Protein AF-0000000074161888 (afdb_homodimer)

pLDDT: mean 90.59, std 7.02, range [63.66, 97.56]

Radius of gyration: 16.09 Å; Cα contacts (8 Å, |Δi|>4): 378; chains: 2; bounding box: 37×44×34 Å

Solvent-accessible surface area (backbone atoms only — not comparable to full-atom values): 10276 Å² total; per-residue (Å²): 104,61,66,63,51,47,68,72,47,61,91,52,67,66,41,78,78,54,40,48,54,49,22,39,51,50,27,50,50,48,47,55,57,47,59,74,74,49,62,90,49,39,48,70,30,25,35,17,35,39,29,42,38,84,66,55,90,66,54,76,32,72,27,73,46,62,58,74,90,68,30,48,75,50,73,44,78,45,74,61,62,24,30,38,34,42,37,38,36,36,38,38,58,39,109,103,61,66,62,52,47,67,73,46,63,92,54,68,67,42,77,79,54,39,45,54,49,22,40,51,49,28,51,50,48,46,57,58,48,58,73,73,49,62,90,49,40,49,68,32,25,34,17,34,39,28,42,36,84,66,56,89,64,53,75,34,72,28,71,48,62,59,74,89,67,30,49,74,49,74,44,78,45,74,62,63,24,29,37,34,41,36,37,35,37,37,40,59,41,111

Organism: Giardia intestinalis (strain ATCC 50803 / WB clone C6) (NCBI:txid184922)

Sequence (190 aa):
MKQIVERRLRGRQYDSEDCA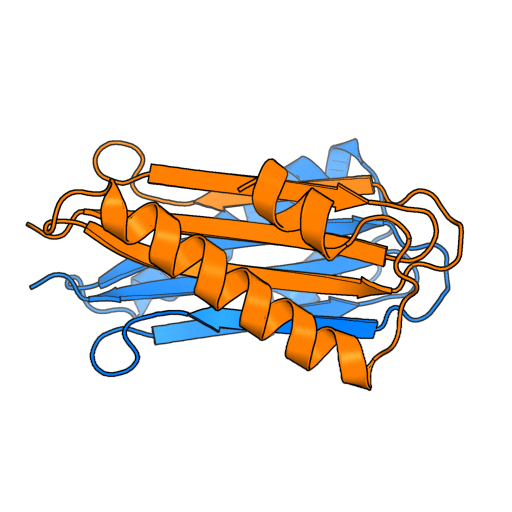KVSKELADEIRAKVRLISDSRFKICVSVTIIGQKGQGIRSENKCYFDADADAELRHVYQNDDIICIANLYAVYYYMKQIVERRLRGRQYDSEDCAKVSKELADEIRAKVRLISDSRFKICVSVTIIGQKGQGIRSENKCYFDADADAELRHVYQNDDIICIANLYAVYYY

Foldseek 3Di:
DVVLVCVLCPPDADDPVVQVVSQVVSQVVVVVVCVVVDDPQWDKDKGKDKDFDAQDDDDDDDDDDDDPVAKDKDWDWDDDRTMIMIMIMIIHGHD/DVVLVCVLCPPDADDPVVQVVSQVVSQVVVVVVCVVVDDPQWDKDKGKDKDFDAQDDDDDDDDDDDDPVAKDKDWDWDDDRTMIMIMIMIIHGHD

Secondary structure (DSSP, 8-state):
-HHHHHHHHTTPPP-HHHHHHHHHHHHHHHHHHHHHHS-TTEEEEEEEEEEE--SS---EEEEEE--TTT-EEEEEEEE-SSEEEEEEEEEEE--/-HHHHHHHHTTPPP-HHHHHHHHHHHHHHHHHHHHHHS-TTEEEEEEEEEEE--SS---EEEEEE--TTT-EEEEEEEE-SSEEEEEEEEEEE--

Structure (mmCIF, N/CA/C/O backbone):
data_AF-0000000074161888-model_v1
#
loop_
_entity.id
_entity.type
_entity.pdbx_description
1 polymer 'Tctex-1 family protein'
#
loop_
_atom_site.group_PDB
_atom_site.id
_atom_site.type_symbol
_atom_site.label_atom_id
_atom_site.label_alt_id
_atom_site.label_comp_id
_atom_site.label_asym_id
_atom_site.label_entity_id
_atom_site.label_seq_id
_atom_site.pdbx_PDB_ins_code
_atom_site.Cartn_x
_atom_site.Cartn_y
_atom_site.Cartn_z
_atom_site.occupancy
_atom_site.B_iso_or_equiv
_atom_site.auth_seq_id
_atom_site.auth_comp_id
_atom_site.auth_asym_id
_atom_site.auth_atom_id
_atom_site.pdbx_PDB_model_num
ATOM 1 N N . MET A 1 1 ? 12.648 5.383 -6.293 1 94.62 1 MET A N 1
ATOM 2 C CA . MET A 1 1 ? 12.008 4.199 -5.727 1 94.62 1 MET A CA 1
ATOM 3 C C . MET A 1 1 ? 12.273 2.973 -6.59 1 94.62 1 MET A C 1
ATOM 5 O O . MET A 1 1 ? 12.688 1.928 -6.082 1 94.62 1 MET A O 1
ATOM 9 N N . LYS A 1 2 ? 12.25 3.133 -7.898 1 95.69 2 LYS A N 1
ATOM 10 C CA . LYS A 1 2 ? 12.484 2.012 -8.805 1 95.69 2 LYS A CA 1
ATOM 11 C C . LYS A 1 2 ? 13.898 1.451 -8.633 1 95.69 2 LYS A C 1
ATOM 13 O O . LYS A 1 2 ? 14.07 0.253 -8.398 1 95.69 2 LYS A O 1
ATOM 18 N N . GLN A 1 3 ? 14.828 2.318 -8.742 1 96.44 3 GLN A N 1
ATOM 19 C CA . GLN A 1 3 ? 16.219 1.887 -8.641 1 96.44 3 GLN A CA 1
ATOM 20 C C . GLN A 1 3 ? 16.5 1.231 -7.293 1 96.44 3 GLN A C 1
ATOM 22 O O . GLN A 1 3 ? 17.203 0.224 -7.223 1 96.44 3 GLN A O 1
ATOM 27 N N . ILE A 1 4 ? 15.984 1.791 -6.273 1 97.19 4 ILE A N 1
ATOM 28 C CA . ILE A 1 4 ? 16.203 1.263 -4.934 1 97.19 4 ILE A CA 1
ATOM 29 C C . ILE A 1 4 ? 15.648 -0.155 -4.84 1 97.19 4 ILE A C 1
ATOM 31 O O . ILE A 1 4 ? 16.328 -1.07 -4.379 1 97.19 4 ILE A O 1
ATOM 35 N N . VAL A 1 5 ? 14.422 -0.387 -5.289 1 97.31 5 VAL A N 1
ATOM 36 C CA . VAL A 1 5 ? 13.727 -1.669 -5.188 1 97.31 5 VAL A CA 1
ATOM 37 C C . VAL A 1 5 ? 14.422 -2.697 -6.082 1 97.31 5 VAL A C 1
ATOM 39 O O . VAL A 1 5 ? 14.711 -3.812 -5.645 1 97.31 5 VAL A O 1
ATOM 42 N N . GLU A 1 6 ? 14.742 -2.289 -7.273 1 96.56 6 GLU A N 1
ATOM 43 C CA . GLU A 1 6 ? 15.328 -3.221 -8.234 1 96.56 6 GLU A CA 1
ATOM 44 C C . GLU A 1 6 ? 16.719 -3.676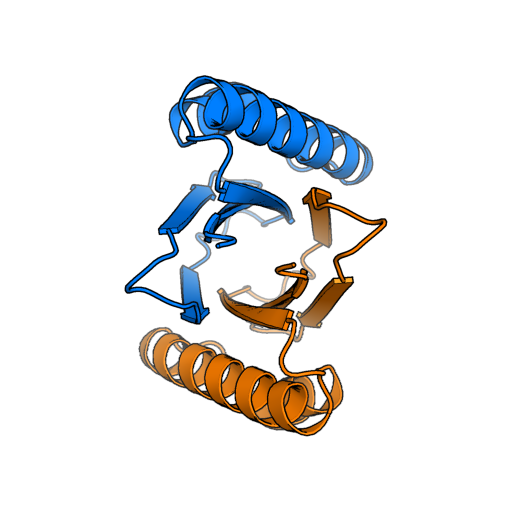 -7.777 1 96.56 6 GLU A C 1
ATOM 46 O O . GLU A 1 6 ? 17.062 -4.852 -7.918 1 96.56 6 GLU A O 1
ATOM 51 N N . ARG A 1 7 ? 17.469 -2.693 -7.309 1 95.94 7 ARG A N 1
ATOM 52 C CA . ARG A 1 7 ? 18.797 -3.039 -6.82 1 95.94 7 ARG A CA 1
ATOM 53 C C . ARG A 1 7 ? 18.719 -4.066 -5.699 1 95.94 7 ARG A C 1
ATOM 55 O O . ARG A 1 7 ? 19.516 -5.012 -5.66 1 95.94 7 ARG A O 1
ATOM 62 N N . ARG A 1 8 ? 17.812 -3.992 -4.805 1 94.56 8 ARG A N 1
ATOM 63 C CA . ARG A 1 8 ? 17.703 -4.844 -3.625 1 94.56 8 ARG A CA 1
ATOM 64 C C . ARG A 1 8 ? 17.078 -6.191 -3.975 1 94.56 8 ARG A C 1
ATOM 66 O O . ARG A 1 8 ? 17.359 -7.199 -3.322 1 94.56 8 ARG A O 1
ATOM 73 N N . LEU A 1 9 ? 16.234 -6.242 -4.977 1 94.81 9 LEU A N 1
ATOM 74 C CA . LEU A 1 9 ? 15.43 -7.438 -5.164 1 94.81 9 LEU A CA 1
ATOM 75 C C . LEU A 1 9 ? 15.883 -8.219 -6.395 1 94.81 9 LEU A C 1
ATOM 77 O O . LEU A 1 9 ? 15.484 -9.367 -6.586 1 94.81 9 LEU A O 1
ATOM 81 N N . ARG A 1 10 ? 16.703 -7.609 -7.191 1 93.31 10 ARG A N 1
ATOM 82 C CA . ARG A 1 10 ? 17.172 -8.297 -8.398 1 93.31 10 ARG A CA 1
ATOM 83 C C . ARG A 1 10 ? 17.766 -9.656 -8.055 1 93.31 10 ARG A C 1
ATOM 85 O O . ARG A 1 10 ? 18.641 -9.758 -7.203 1 93.31 10 ARG A O 1
ATOM 92 N N . GLY A 1 11 ? 17.203 -10.703 -8.719 1 89.31 11 GLY A N 1
ATOM 93 C CA . GLY A 1 11 ? 17.734 -12.039 -8.578 1 89.31 11 GLY A CA 1
ATOM 94 C C . GLY A 1 11 ? 17.328 -12.719 -7.285 1 89.31 11 GLY A C 1
ATOM 95 O O . GLY A 1 11 ? 17.719 -13.859 -7.02 1 89.31 11 GLY A O 1
ATOM 96 N N . ARG A 1 12 ? 16.578 -12.062 -6.465 1 89.75 12 ARG A N 1
ATOM 97 C CA . ARG A 1 12 ? 16.172 -12.641 -5.188 1 89.75 12 ARG A CA 1
ATOM 98 C C . ARG A 1 12 ? 15.008 -13.609 -5.371 1 89.75 12 ARG A C 1
ATOM 100 O O . ARG A 1 12 ? 14.164 -13.422 -6.246 1 89.75 12 ARG A O 1
ATOM 107 N N . GLN A 1 13 ? 15.102 -14.625 -4.531 1 90.12 13 GLN A N 1
ATOM 108 C CA . GLN A 1 13 ? 13.984 -15.562 -4.422 1 90.12 13 GLN A CA 1
ATOM 109 C C . GLN A 1 13 ? 13.164 -15.297 -3.166 1 90.12 13 GLN A C 1
ATOM 111 O O . GLN A 1 13 ? 13.672 -14.734 -2.193 1 90.12 13 GLN A O 1
ATOM 116 N N . TYR A 1 14 ? 11.969 -15.75 -3.277 1 87.81 14 TYR A N 1
ATOM 117 C CA . TYR A 1 14 ? 11.109 -15.523 -2.119 1 87.81 14 TYR A CA 1
ATOM 118 C C . TYR A 1 14 ? 11.57 -16.359 -0.931 1 87.81 14 TYR A C 1
ATOM 120 O O . TYR A 1 14 ? 11.75 -17.578 -1.056 1 87.81 14 TYR A O 1
ATOM 128 N N . ASP A 1 15 ? 11.789 -15.727 0.173 1 88.62 15 ASP A N 1
ATOM 129 C CA . ASP A 1 15 ? 12.047 -16.281 1.494 1 88.62 15 ASP A CA 1
ATOM 130 C C . ASP A 1 15 ? 11.312 -15.508 2.58 1 88.62 15 ASP A C 1
ATOM 132 O O . ASP A 1 15 ? 11.656 -14.359 2.871 1 88.62 15 ASP A O 1
ATOM 136 N N . SER A 1 16 ? 10.312 -16.188 3.197 1 79.06 16 SER A N 1
ATOM 137 C CA . SER A 1 16 ? 9.398 -15.492 4.098 1 79.06 16 SER A CA 1
ATOM 138 C C . SER A 1 16 ? 10.156 -14.75 5.188 1 79.06 16 SER A C 1
ATOM 140 O O . SER A 1 16 ? 9.82 -13.617 5.523 1 79.06 16 SER A O 1
ATOM 142 N N . GLU A 1 17 ? 11.102 -15.367 5.848 1 81.44 17 GLU A N 1
ATOM 143 C CA . GLU A 1 17 ? 11.867 -14.711 6.902 1 81.44 17 GLU A CA 1
ATOM 144 C C . GLU A 1 17 ? 12.672 -13.531 6.355 1 81.44 17 GLU A C 1
ATOM 146 O O . GLU A 1 17 ? 12.734 -12.477 6.984 1 81.44 17 GLU A O 1
ATOM 151 N N . ASP A 1 18 ? 13.188 -13.648 5.199 1 90.12 18 ASP A N 1
ATOM 152 C CA . ASP A 1 18 ? 14.016 -12.617 4.574 1 90.12 18 ASP A CA 1
ATOM 153 C C . ASP A 1 18 ? 13.156 -11.477 4.039 1 90.12 18 ASP A C 1
ATOM 155 O O . ASP A 1 18 ? 13.586 -10.32 4.047 1 90.12 18 ASP A O 1
ATOM 159 N N . CYS A 1 19 ? 11.953 -11.828 3.74 1 90.88 19 CYS A N 1
ATOM 160 C CA . CYS A 1 19 ? 11.117 -10.828 3.096 1 90.88 19 CYS A CA 1
ATOM 161 C C . CYS A 1 19 ? 10.688 -9.75 4.086 1 90.88 19 CYS A C 1
ATOM 163 O O . CYS A 1 19 ? 10.555 -8.578 3.719 1 90.88 19 CYS A O 1
ATOM 165 N N . ALA A 1 20 ? 10.5 -10.164 5.34 1 90.69 20 ALA A N 1
ATOM 166 C CA . ALA A 1 20 ? 10.18 -9.164 6.352 1 90.69 20 ALA A CA 1
ATOM 167 C C . ALA A 1 20 ? 11.328 -8.172 6.523 1 90.69 20 ALA A C 1
ATOM 169 O O . ALA A 1 20 ? 11.109 -6.957 6.547 1 90.69 20 ALA A O 1
ATOM 170 N N . LYS A 1 21 ? 12.453 -8.703 6.645 1 94.38 21 LYS A N 1
ATOM 171 C CA . LYS A 1 21 ? 13.648 -7.871 6.809 1 94.38 21 LYS A CA 1
ATOM 172 C C . LYS A 1 21 ? 13.875 -6.992 5.582 1 94.38 21 LYS A C 1
ATOM 174 O O . LYS A 1 21 ? 14.102 -5.789 5.711 1 94.38 21 LYS A O 1
ATOM 179 N N . VAL A 1 22 ? 13.797 -7.59 4.449 1 95.62 22 VAL A N 1
ATOM 180 C CA . VAL A 1 22 ? 14.062 -6.879 3.199 1 95.62 22 VAL A CA 1
ATOM 181 C C . VAL A 1 22 ? 13.031 -5.766 3.014 1 95.62 22 VAL A C 1
ATOM 183 O O . VAL A 1 22 ? 13.383 -4.645 2.631 1 95.62 22 VAL A O 1
ATOM 186 N N . SER A 1 23 ? 11.75 -6.082 3.258 1 96.06 23 SER A N 1
ATOM 187 C CA . SER A 1 23 ? 10.719 -5.062 3.105 1 96.06 23 SER A CA 1
ATOM 188 C C . SER A 1 23 ? 10.961 -3.885 4.047 1 96.06 23 SER A C 1
ATOM 190 O O . SER A 1 23 ? 10.773 -2.729 3.664 1 96.06 23 SER A O 1
ATOM 192 N N . LYS A 1 24 ? 11.398 -4.191 5.285 1 95.12 24 LYS A N 1
ATOM 193 C CA . LYS A 1 24 ? 11.719 -3.135 6.242 1 95.12 24 LYS A CA 1
ATOM 194 C C . LYS A 1 24 ? 12.875 -2.277 5.738 1 95.12 24 LYS A C 1
ATOM 196 O O . LYS A 1 24 ? 12.812 -1.047 5.781 1 95.12 24 LYS A O 1
ATOM 201 N N . GLU A 1 25 ? 13.875 -2.889 5.309 1 96.62 25 GLU A N 1
ATOM 202 C CA . GLU A 1 25 ? 15.047 -2.178 4.82 1 96.62 25 GLU A CA 1
ATOM 203 C C . GLU A 1 25 ? 14.711 -1.317 3.607 1 96.62 25 GLU A C 1
ATOM 205 O O . GLU A 1 25 ? 15.203 -0.193 3.48 1 96.62 25 GLU A O 1
ATOM 210 N N . LEU A 1 26 ? 13.938 -1.873 2.713 1 97.44 26 LEU A N 1
ATOM 211 C CA . LEU A 1 26 ? 13.5 -1.116 1.545 1 97.44 26 LEU A CA 1
ATOM 212 C C . LEU A 1 26 ? 12.688 0.107 1.96 1 97.44 26 LEU A C 1
ATOM 214 O O . LEU A 1 26 ? 12.93 1.213 1.47 1 97.44 26 LEU A O 1
ATOM 218 N N . ALA A 1 27 ? 11.758 -0.119 2.844 1 96.44 27 ALA A N 1
ATOM 219 C CA . ALA A 1 27 ? 10.938 0.998 3.316 1 96.44 27 ALA A CA 1
ATOM 220 C C . ALA A 1 27 ? 11.805 2.078 3.957 1 96.44 27 ALA A C 1
ATOM 222 O O . ALA A 1 27 ? 11.633 3.268 3.682 1 96.44 27 ALA A O 1
ATOM 223 N N . ASP A 1 28 ? 12.742 1.663 4.781 1 96.44 28 ASP A N 1
ATOM 224 C CA . ASP A 1 28 ? 13.656 2.588 5.445 1 96.44 28 ASP A CA 1
ATOM 225 C C . ASP A 1 28 ? 14.484 3.369 4.43 1 96.44 28 ASP A C 1
ATOM 227 O O . ASP A 1 28 ? 14.633 4.59 4.539 1 96.44 28 ASP A O 1
ATOM 231 N N . GLU A 1 29 ? 15.023 2.689 3.52 1 97.56 29 GLU A N 1
ATOM 232 C CA . GLU A 1 29 ? 15.883 3.326 2.523 1 97.56 29 GLU A CA 1
ATOM 233 C C . GLU A 1 29 ? 15.086 4.293 1.649 1 97.56 29 GLU A C 1
ATOM 235 O O . GLU A 1 29 ? 15.547 5.402 1.37 1 97.56 29 GLU A O 1
ATOM 240 N N . ILE A 1 30 ? 13.906 3.863 1.142 1 97.44 30 ILE A N 1
ATOM 241 C CA . ILE A 1 30 ? 13.055 4.73 0.334 1 97.44 30 ILE A CA 1
ATOM 242 C C . ILE A 1 30 ? 12.711 5.992 1.121 1 97.44 30 ILE A C 1
ATOM 244 O O . ILE A 1 30 ? 12.852 7.105 0.613 1 97.44 30 ILE A O 1
ATOM 248 N N . ARG A 1 31 ? 12.297 5.77 2.352 1 95.31 31 ARG A N 1
ATOM 249 C CA . ARG A 1 31 ? 11.953 6.906 3.201 1 95.31 31 ARG A CA 1
ATOM 250 C C . ARG A 1 31 ? 13.141 7.848 3.363 1 95.31 31 ARG A C 1
ATOM 252 O O . ARG A 1 31 ? 13 9.062 3.227 1 95.31 31 ARG A O 1
ATOM 259 N N . ALA A 1 32 ? 14.289 7.312 3.736 1 95.31 32 ALA A N 1
ATOM 260 C CA . ALA A 1 32 ? 15.492 8.117 3.945 1 95.31 32 ALA A CA 1
ATOM 261 C C . ALA A 1 32 ? 15.828 8.938 2.701 1 95.31 32 ALA A C 1
ATOM 263 O O . ALA A 1 32 ? 16.125 10.125 2.799 1 95.31 32 ALA A O 1
ATOM 264 N N . LYS A 1 33 ? 15.766 8.383 1.547 1 95.69 33 LYS A N 1
ATOM 265 C CA . LYS A 1 33 ? 16.094 9.062 0.296 1 95.69 33 LYS A CA 1
ATOM 266 C C . LYS A 1 33 ? 15.062 10.148 -0.021 1 95.69 33 LYS A C 1
ATOM 268 O O . LYS A 1 33 ? 15.43 11.242 -0.466 1 95.69 33 LYS A O 1
ATOM 273 N N . VAL A 1 34 ? 13.789 9.836 0.183 1 94.75 34 VAL A N 1
ATOM 274 C CA . VAL A 1 34 ? 12.742 10.797 -0.132 1 94.75 34 VAL A CA 1
ATOM 275 C C . VAL A 1 34 ? 12.82 11.977 0.831 1 94.75 34 VAL A C 1
ATOM 277 O O . VAL A 1 34 ? 12.562 13.125 0.441 1 94.75 34 VAL A O 1
ATOM 280 N N . ARG A 1 35 ? 13.156 11.711 2.057 1 91.94 35 ARG A N 1
ATOM 281 C CA . ARG A 1 35 ? 13.258 12.773 3.053 1 91.94 35 ARG A CA 1
ATOM 282 C C . ARG A 1 35 ? 14.367 13.75 2.689 1 91.94 35 ARG A C 1
ATOM 284 O O . ARG A 1 35 ? 14.297 14.93 3.041 1 91.94 35 ARG A O 1
ATOM 291 N N . LEU A 1 36 ? 15.367 13.32 1.965 1 92.12 36 LEU A N 1
ATOM 292 C CA . LEU A 1 36 ? 16.469 14.172 1.549 1 92.12 36 LEU A CA 1
ATOM 293 C C . LEU A 1 36 ? 16.016 15.188 0.509 1 92.12 36 LEU A C 1
ATOM 295 O O . LEU A 1 36 ? 16.578 16.281 0.404 1 92.12 36 LEU A O 1
ATOM 299 N N . ILE A 1 37 ? 14.969 14.898 -0.173 1 91.44 37 ILE A N 1
ATOM 300 C CA . ILE A 1 37 ? 14.586 15.758 -1.288 1 91.44 37 ILE A CA 1
ATOM 301 C C . ILE A 1 37 ? 13.227 16.391 -1.008 1 91.44 37 ILE A C 1
ATOM 303 O O . ILE A 1 37 ? 12.789 17.281 -1.74 1 91.44 37 ILE A O 1
ATOM 307 N N . SER A 1 38 ? 12.508 15.906 -0.08 1 88.56 38 SER A N 1
ATOM 308 C CA . SER A 1 38 ? 11.172 16.391 0.227 1 88.56 38 SER A CA 1
ATOM 309 C C . SER A 1 38 ? 11.219 17.594 1.174 1 88.56 38 SER A C 1
ATOM 311 O O . SER A 1 38 ? 12.102 17.672 2.037 1 88.56 38 SER A O 1
ATOM 313 N N . ASP A 1 39 ? 10.297 18.516 0.996 1 87.56 39 ASP A N 1
ATOM 314 C CA . ASP A 1 39 ? 10.094 19.625 1.915 1 87.56 39 ASP A CA 1
ATOM 315 C C . ASP A 1 39 ? 9.625 19.141 3.283 1 87.56 39 ASP A C 1
ATOM 317 O O . ASP A 1 39 ? 8.914 18.141 3.377 1 87.56 39 ASP A O 1
ATOM 321 N N . SER A 1 40 ? 9.969 19.922 4.352 1 88.56 40 SER A N 1
ATOM 322 C CA . SER A 1 40 ? 9.633 19.562 5.727 1 88.56 40 SER A CA 1
ATOM 323 C C . SER A 1 40 ? 8.125 19.641 5.965 1 88.56 40 SER A C 1
ATOM 325 O O . SER A 1 40 ? 7.633 19.156 6.984 1 88.56 40 SER A O 1
ATOM 327 N N . ARG A 1 41 ? 7.395 20.141 4.996 1 88.38 41 ARG A N 1
ATOM 328 C CA . ARG A 1 41 ? 5.953 20.281 5.145 1 88.38 41 ARG A CA 1
ATOM 329 C C . ARG A 1 41 ? 5.219 19.016 4.711 1 88.38 41 ARG A C 1
ATOM 331 O O . ARG A 1 41 ? 3.99 19 4.637 1 88.38 41 ARG A O 1
ATOM 338 N N . PHE A 1 42 ? 6.012 18.047 4.461 1 93 42 PHE A N 1
ATOM 339 C CA . PHE A 1 42 ? 5.391 16.781 4.07 1 93 42 PHE A CA 1
ATOM 340 C C . PHE A 1 42 ? 5.676 15.695 5.098 1 93 42 PHE A C 1
ATOM 342 O O . PHE A 1 42 ? 6.816 15.531 5.535 1 93 42 PHE A O 1
ATOM 349 N N . LYS A 1 43 ? 4.664 15.078 5.492 1 92.06 43 LYS A N 1
ATOM 350 C CA . LYS A 1 43 ? 4.84 13.789 6.148 1 92.06 43 LYS A CA 1
ATOM 351 C C . LYS A 1 43 ? 4.984 12.664 5.125 1 92.06 43 LYS A C 1
ATOM 353 O O . LYS A 1 43 ? 4.195 12.578 4.18 1 92.06 43 LYS A O 1
ATOM 358 N N . ILE A 1 44 ? 6.059 11.906 5.332 1 93.75 44 ILE A N 1
ATOM 359 C CA . ILE A 1 44 ? 6.34 10.844 4.367 1 93.75 44 ILE A CA 1
ATOM 360 C C . ILE A 1 44 ? 5.934 9.492 4.953 1 93.75 44 ILE A C 1
ATOM 362 O O . ILE A 1 44 ? 6.402 9.109 6.027 1 93.75 44 ILE A O 1
ATOM 366 N N . CYS A 1 45 ? 5.008 8.812 4.242 1 94.81 45 CYS A N 1
ATOM 367 C CA . CYS A 1 45 ? 4.613 7.445 4.57 1 94.81 45 CYS A CA 1
ATOM 368 C C . CYS A 1 45 ? 5.059 6.473 3.482 1 94.81 45 CYS A C 1
ATOM 370 O O . CYS A 1 45 ? 4.855 6.727 2.295 1 94.81 45 CYS A O 1
ATOM 372 N N . VAL A 1 46 ? 5.695 5.41 3.916 1 96.75 46 VAL A N 1
ATOM 373 C CA . VAL A 1 46 ? 6.164 4.414 2.959 1 96.75 46 VAL A CA 1
ATOM 374 C C . VAL A 1 46 ? 5.672 3.027 3.373 1 96.75 46 VAL A C 1
ATOM 376 O O . VAL A 1 46 ? 5.73 2.668 4.551 1 96.75 46 VAL A O 1
ATOM 379 N N . SER A 1 47 ? 5.176 2.303 2.449 1 96.31 47 SER A N 1
ATOM 380 C CA . SER A 1 47 ? 4.797 0.907 2.645 1 96.31 47 SER A CA 1
ATOM 381 C C . SER A 1 47 ? 5.414 0.013 1.573 1 96.31 47 SER A C 1
ATOM 383 O O . SER A 1 47 ? 5.32 0.31 0.381 1 96.31 47 SER A O 1
ATOM 385 N N . VAL A 1 48 ? 6.066 -1.034 1.983 1 96.88 48 VAL A N 1
ATOM 386 C CA . VAL A 1 48 ? 6.609 -2.018 1.052 1 96.88 48 VAL A CA 1
ATOM 387 C C . VAL A 1 48 ? 6.023 -3.395 1.353 1 96.88 48 VAL A C 1
ATOM 389 O O . VAL A 1 48 ? 6.117 -3.885 2.48 1 96.88 48 VAL A O 1
ATOM 392 N N . THR A 1 49 ? 5.414 -3.988 0.359 1 94.88 49 THR A N 1
ATOM 393 C CA . THR A 1 49 ? 4.836 -5.324 0.445 1 94.88 49 THR A CA 1
ATOM 394 C C . THR A 1 49 ? 5.539 -6.281 -0.516 1 94.88 49 THR A C 1
ATOM 396 O O . THR A 1 49 ? 5.719 -5.965 -1.693 1 94.88 49 THR A O 1
ATOM 399 N N . ILE A 1 50 ? 5.957 -7.375 -0.054 1 93.31 50 ILE A N 1
ATOM 400 C CA . ILE A 1 50 ? 6.539 -8.422 -0.889 1 93.31 50 ILE A CA 1
ATOM 401 C C . ILE A 1 50 ? 5.656 -9.672 -0.84 1 93.31 50 ILE A C 1
ATOM 403 O O . ILE A 1 50 ? 5.258 -10.117 0.239 1 93.31 50 ILE A O 1
ATOM 407 N N . ILE A 1 51 ? 5.387 -10.203 -1.969 1 89.19 51 ILE A N 1
ATOM 408 C CA . ILE A 1 51 ? 4.539 -11.375 -2.107 1 89.19 51 ILE A CA 1
ATOM 409 C C . ILE A 1 51 ? 5.277 -12.461 -2.893 1 89.19 51 ILE A C 1
ATOM 411 O O . ILE A 1 51 ? 5.875 -12.18 -3.936 1 89.19 51 ILE A O 1
ATOM 415 N N . GLY A 1 52 ? 5.293 -13.594 -2.316 1 88.38 52 GLY A N 1
ATOM 416 C CA . GLY A 1 52 ? 5.828 -14.727 -3.047 1 88.38 52 GLY A CA 1
ATOM 417 C C . GLY A 1 52 ? 4.91 -15.219 -4.152 1 88.38 52 GLY A C 1
ATOM 418 O O . GLY A 1 52 ? 3.697 -15.328 -3.953 1 88.38 52 GLY A O 1
ATOM 419 N N . GLN A 1 53 ? 5.547 -15.336 -5.398 1 78.94 53 GLN A N 1
ATOM 420 C CA . GLN A 1 53 ? 4.746 -15.844 -6.508 1 78.94 53 GLN A CA 1
ATOM 421 C C . GLN A 1 53 ? 5.391 -17.078 -7.137 1 78.94 53 GLN A C 1
ATOM 423 O O . GLN A 1 53 ? 6.598 -17.281 -7.004 1 78.94 53 GLN A O 1
ATOM 428 N N . LYS A 1 54 ? 4.648 -18.062 -7.504 1 73.69 54 LYS A N 1
ATOM 429 C CA . LYS A 1 54 ? 5.203 -19.266 -8.109 1 73.69 54 LYS A CA 1
ATOM 430 C C . LYS A 1 54 ? 5.148 -19.203 -9.633 1 73.69 54 LYS A C 1
ATOM 432 O O . LYS A 1 54 ? 4.348 -19.891 -10.266 1 73.69 54 LYS A O 1
ATOM 437 N N . GLY A 1 55 ? 6.188 -18.516 -10.234 1 63.94 55 GLY A N 1
ATOM 438 C CA . GLY A 1 55 ? 6.484 -18.547 -11.656 1 63.94 55 GLY A CA 1
ATOM 439 C C . GLY A 1 55 ? 5.348 -18.031 -12.516 1 63.94 55 GLY A C 1
ATOM 440 O O . GLY A 1 55 ? 5.402 -18.125 -13.742 1 63.94 55 GLY A O 1
ATOM 441 N N . GLN A 1 56 ? 4.273 -17.734 -11.977 1 66.81 56 GLN A N 1
ATOM 442 C CA . GLN A 1 56 ? 3.209 -17.25 -12.844 1 66.81 56 GLN A CA 1
ATOM 443 C C . GLN A 1 56 ? 3.152 -15.719 -12.836 1 66.81 56 GLN A C 1
ATOM 445 O O . GLN A 1 56 ? 3.602 -15.078 -11.891 1 66.81 56 GLN A O 1
ATOM 450 N N . GLY A 1 57 ? 3.426 -15.055 -14.039 1 69.06 57 GLY A N 1
ATOM 451 C CA . GLY A 1 57 ? 3.203 -13.625 -14.18 1 69.06 57 GLY A CA 1
ATOM 452 C C . GLY A 1 57 ? 1.942 -13.148 -13.484 1 69.06 57 GLY A C 1
ATOM 453 O O . GLY A 1 57 ? 0.902 -13.805 -13.547 1 69.06 57 GLY A O 1
ATOM 454 N N . ILE A 1 58 ? 2.082 -12.375 -12.391 1 75.19 58 ILE A N 1
ATOM 455 C CA . ILE A 1 58 ? 0.919 -11.836 -11.695 1 75.19 58 ILE A CA 1
ATOM 456 C C . ILE A 1 58 ? 0.554 -10.477 -12.289 1 75.19 58 ILE A C 1
ATOM 458 O O . ILE A 1 58 ? 1.41 -9.781 -12.844 1 75.19 58 ILE A O 1
ATOM 462 N N . ARG A 1 59 ? -0.775 -10.266 -12.414 1 80.69 59 ARG A N 1
ATOM 463 C CA . ARG A 1 59 ? -1.285 -8.945 -12.758 1 80.69 59 ARG A CA 1
ATOM 464 C C . ARG A 1 59 ? -1.738 -8.195 -11.508 1 80.69 59 ARG A C 1
ATOM 466 O O . ARG A 1 59 ? -2.342 -8.781 -10.609 1 80.69 59 ARG A O 1
ATOM 473 N N . SER A 1 60 ? -1.325 -6.969 -11.406 1 85.62 60 SER A N 1
ATOM 474 C CA . SER A 1 60 ? -1.669 -6.168 -10.242 1 85.62 60 SER A CA 1
ATOM 475 C C . SER A 1 60 ? -2.441 -4.914 -10.641 1 85.62 60 SER A C 1
ATOM 477 O O . SER A 1 60 ? -2.055 -4.211 -11.57 1 85.62 60 SER A O 1
ATOM 479 N N . GLU A 1 61 ? -3.582 -4.695 -10.109 1 86.5 61 GLU A N 1
ATOM 480 C CA . GLU A 1 61 ? -4.348 -3.455 -10.219 1 86.5 61 GLU A CA 1
ATOM 481 C C . GLU A 1 61 ? -4.34 -2.688 -8.898 1 86.5 61 GLU A C 1
ATOM 483 O O . GLU A 1 61 ? -4.414 -3.287 -7.828 1 86.5 61 GLU A O 1
ATOM 488 N N . ASN A 1 62 ? -4.168 -1.378 -8.984 1 90.62 62 ASN A N 1
ATOM 489 C CA . ASN A 1 62 ? -4.148 -0.566 -7.773 1 90.62 62 ASN A CA 1
ATOM 490 C C . ASN A 1 62 ? -4.922 0.735 -7.957 1 90.62 62 ASN A C 1
ATOM 492 O O . ASN A 1 62 ? -4.836 1.37 -9.008 1 90.62 62 ASN A O 1
ATOM 496 N N . LYS A 1 63 ? -5.652 1.057 -6.965 1 87.56 63 LYS A N 1
ATOM 497 C CA . LYS A 1 63 ? -6.242 2.389 -6.871 1 87.56 63 LYS A CA 1
ATOM 498 C C . LYS A 1 63 ? -5.926 3.037 -5.527 1 87.56 63 LYS A C 1
ATOM 500 O O . LYS A 1 63 ? -5.93 2.369 -4.492 1 87.56 63 LYS A O 1
ATOM 505 N N . CYS A 1 64 ? -5.523 4.234 -5.562 1 88.88 64 CYS A N 1
ATOM 506 C CA . CYS A 1 64 ? -5.188 4.988 -4.355 1 88.88 64 CYS A CA 1
ATOM 507 C C . CYS A 1 64 ? -5.973 6.293 -4.293 1 88.88 64 CYS A C 1
ATOM 509 O O . CYS A 1 64 ? -6.148 6.965 -5.309 1 88.88 64 CYS A O 1
ATOM 511 N N . TYR A 1 65 ? -6.477 6.559 -3.141 1 87.75 65 TYR A N 1
ATOM 512 C CA . TYR A 1 65 ? -7.137 7.836 -2.881 1 87.75 65 TYR A CA 1
ATOM 513 C C . TYR A 1 65 ? -6.305 8.703 -1.946 1 87.75 65 TYR A C 1
ATOM 515 O O . TYR A 1 65 ? -5.836 8.234 -0.906 1 87.75 65 TYR A O 1
ATOM 523 N N . PHE A 1 66 ? -6.129 9.922 -2.348 1 87.25 66 PHE A N 1
ATOM 524 C CA . PHE A 1 66 ? -5.402 10.922 -1.568 1 87.25 66 PHE A CA 1
ATOM 525 C C . PHE A 1 66 ? -5.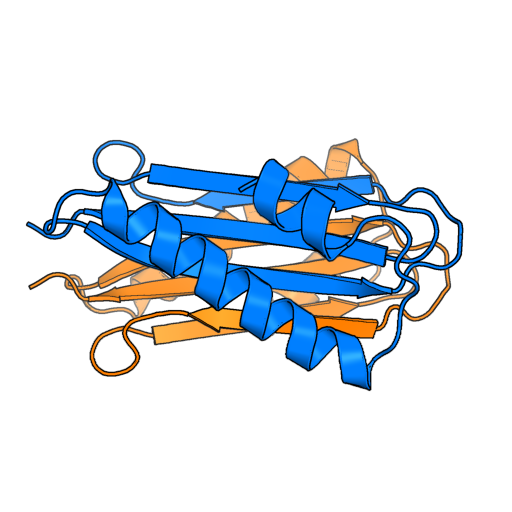746 12.328 -2.033 1 87.25 66 PHE A C 1
ATOM 527 O O . PHE A 1 66 ? -6.512 12.508 -2.982 1 87.25 66 PHE A O 1
ATOM 534 N N . ASP A 1 67 ? -5.375 13.312 -1.23 1 89.94 67 ASP A N 1
ATOM 535 C CA . ASP A 1 67 ? -5.562 14.695 -1.646 1 89.94 67 ASP A CA 1
ATOM 536 C C . ASP A 1 67 ? -4.59 15.07 -2.764 1 89.94 67 ASP A C 1
ATOM 538 O O . ASP A 1 67 ? -3.498 15.586 -2.498 1 89.94 67 ASP A O 1
ATOM 542 N N . ALA A 1 68 ? -5.055 14.961 -3.963 1 90.06 68 ALA A N 1
ATOM 543 C CA . ALA A 1 68 ? -4.18 15.086 -5.129 1 90.06 68 ALA A CA 1
ATOM 544 C C . ALA A 1 68 ? -3.738 16.531 -5.332 1 90.06 68 ALA A C 1
ATOM 546 O O . ALA A 1 68 ? -2.787 16.797 -6.074 1 90.06 68 ALA A O 1
ATOM 547 N N . ASP A 1 69 ? -4.355 17.484 -4.758 1 92 69 ASP A N 1
ATOM 548 C CA . ASP A 1 69 ? -3.998 18.906 -4.906 1 92 69 ASP A CA 1
ATOM 549 C C . ASP A 1 69 ? -2.797 19.25 -4.035 1 92 69 ASP A C 1
ATOM 551 O O . ASP A 1 69 ? -2.02 20.156 -4.379 1 92 69 ASP A O 1
ATOM 555 N N . ALA A 1 70 ? -2.658 18.609 -2.951 1 92.44 70 ALA A N 1
ATOM 556 C CA . ALA A 1 70 ? -1.661 19 -1.96 1 92.44 70 ALA A CA 1
ATOM 557 C C . ALA A 1 70 ? -0.641 17.891 -1.733 1 92.44 70 ALA A C 1
ATOM 559 O O . ALA A 1 70 ? 0.546 18.156 -1.537 1 92.44 70 ALA A O 1
ATOM 560 N N . ASP A 1 71 ? -1.121 16.688 -1.873 1 93.06 71 ASP A N 1
ATOM 561 C CA . ASP A 1 71 ? -0.278 15.539 -1.533 1 93.06 71 ASP A CA 1
ATOM 562 C C . ASP A 1 71 ? 0.322 14.906 -2.787 1 93.06 71 ASP A C 1
ATOM 564 O O . ASP A 1 71 ? 0.084 15.383 -3.902 1 93.06 71 ASP A O 1
ATOM 568 N N . ALA A 1 72 ? 1.246 14.031 -2.58 1 93.75 72 ALA A N 1
ATOM 569 C CA . ALA A 1 72 ? 1.821 13.258 -3.678 1 93.75 72 ALA A CA 1
ATOM 570 C C . ALA A 1 72 ? 1.906 11.781 -3.32 1 93.75 72 ALA A C 1
ATOM 572 O O . ALA A 1 72 ? 2.041 11.422 -2.148 1 93.75 72 ALA A O 1
ATOM 573 N N . GLU A 1 73 ? 1.698 10.992 -4.324 1 94.25 73 GLU A N 1
ATOM 574 C CA . GLU A 1 73 ? 1.833 9.547 -4.172 1 94.25 73 GLU A CA 1
ATOM 575 C C . GLU A 1 73 ? 2.738 8.961 -5.25 1 94.25 73 GLU A C 1
ATOM 577 O O . GLU A 1 73 ? 2.664 9.359 -6.414 1 94.25 73 GLU A O 1
ATOM 582 N N . LEU A 1 74 ? 3.574 8.07 -4.852 1 94.12 74 LEU A N 1
ATOM 583 C CA . LEU A 1 74 ? 4.387 7.281 -5.77 1 94.12 74 LEU A CA 1
ATOM 584 C C . LEU A 1 74 ? 4.223 5.789 -5.496 1 94.12 74 LEU A C 1
ATOM 586 O O . LEU A 1 74 ? 4.105 5.375 -4.34 1 94.12 74 LEU A O 1
ATOM 590 N N . ARG A 1 75 ? 4.172 5.027 -6.59 1 94.5 75 ARG A N 1
ATOM 591 C CA . ARG A 1 75 ? 4.07 3.576 -6.48 1 94.5 75 ARG A CA 1
ATOM 592 C C . ARG A 1 75 ? 5.016 2.887 -7.461 1 94.5 75 ARG A C 1
ATOM 594 O O . ARG A 1 75 ? 5.121 3.297 -8.617 1 94.5 75 ARG A O 1
ATOM 601 N N . HIS A 1 76 ? 5.664 1.94 -7.023 1 95.25 76 HIS A N 1
ATOM 602 C CA . HIS A 1 76 ? 6.477 1.103 -7.895 1 95.25 76 HIS A CA 1
ATOM 603 C C . HIS A 1 76 ? 6.219 -0.377 -7.637 1 95.25 76 HIS A C 1
ATOM 605 O O . HIS A 1 76 ? 6.172 -0.811 -6.48 1 95.25 76 HIS A O 1
ATOM 611 N N . VAL A 1 77 ? 5.957 -1.136 -8.719 1 93.19 77 VAL A N 1
ATOM 612 C CA . VAL A 1 77 ? 5.789 -2.584 -8.648 1 93.19 77 VAL A CA 1
ATOM 613 C C . VAL A 1 77 ? 6.977 -3.275 -9.312 1 93.19 77 VAL A C 1
ATOM 615 O O . VAL A 1 77 ? 7.301 -2.986 -10.469 1 93.19 77 VAL A O 1
ATOM 618 N N . TYR A 1 78 ? 7.586 -4.012 -8.555 1 94.69 78 TYR A N 1
ATOM 619 C CA . TYR A 1 78 ? 8.656 -4.863 -9.062 1 94.69 78 TYR A CA 1
ATOM 620 C C . TYR A 1 78 ? 8.227 -6.324 -9.094 1 94.69 78 TYR A C 1
ATOM 622 O O . TYR A 1 78 ? 7.543 -6.793 -8.18 1 94.69 78 TYR A O 1
ATOM 630 N N . GLN A 1 79 ? 8.617 -7.027 -10.172 1 91.31 79 GLN A N 1
ATOM 631 C CA . GLN A 1 79 ? 8.25 -8.438 -10.281 1 91.31 79 GLN A CA 1
ATOM 632 C C . GLN A 1 79 ? 9.367 -9.25 -10.914 1 91.31 79 GLN A C 1
ATOM 634 O O . GLN A 1 79 ? 10 -8.812 -11.875 1 91.31 79 GLN A O 1
ATOM 639 N N . ASN A 1 80 ? 9.672 -10.312 -10.336 1 89.62 80 ASN A N 1
ATOM 640 C CA . ASN A 1 80 ? 10.461 -11.352 -10.992 1 89.62 80 ASN A CA 1
ATOM 641 C C . ASN A 1 80 ? 9.758 -12.703 -10.938 1 89.62 80 ASN A C 1
ATOM 643 O O . ASN A 1 80 ? 8.547 -12.773 -10.734 1 89.62 80 ASN A O 1
ATOM 647 N N . ASP A 1 81 ? 10.445 -13.828 -11.141 1 85.56 81 ASP A N 1
ATOM 648 C CA . ASP A 1 81 ? 9.797 -15.133 -11.227 1 85.56 81 ASP A CA 1
ATOM 649 C C . ASP A 1 81 ? 9.297 -15.586 -9.852 1 85.56 81 ASP A C 1
ATOM 651 O O . ASP A 1 81 ? 8.391 -16.422 -9.766 1 85.56 81 ASP A O 1
ATOM 655 N N . ASP A 1 82 ? 9.828 -14.977 -8.758 1 87.06 82 ASP A N 1
ATOM 656 C CA . ASP A 1 82 ? 9.562 -15.516 -7.43 1 87.06 82 ASP A CA 1
ATOM 657 C C . ASP A 1 82 ? 8.789 -14.516 -6.57 1 87.06 82 ASP A C 1
ATOM 659 O O . ASP A 1 82 ? 8.086 -14.914 -5.637 1 87.06 82 ASP A O 1
ATOM 663 N N . ILE A 1 83 ? 9 -13.25 -6.879 1 90.12 83 ILE A N 1
ATOM 664 C CA . ILE A 1 83 ? 8.422 -12.297 -5.938 1 90.12 83 ILE A CA 1
ATOM 665 C C . ILE A 1 83 ? 7.746 -11.156 -6.703 1 90.12 83 ILE A C 1
ATOM 667 O O . ILE A 1 83 ? 8.164 -10.812 -7.812 1 90.12 83 ILE A O 1
ATOM 671 N N . ILE A 1 84 ? 6.715 -10.68 -6.117 1 91.56 84 ILE A N 1
ATOM 672 C CA . ILE A 1 84 ? 6.164 -9.375 -6.453 1 91.56 84 ILE A CA 1
ATOM 673 C C . ILE A 1 84 ? 6.371 -8.414 -5.285 1 91.56 84 ILE A C 1
ATOM 675 O O . ILE A 1 84 ? 6.133 -8.766 -4.129 1 91.56 84 ILE A O 1
ATOM 679 N N . CYS A 1 85 ? 6.898 -7.254 -5.559 1 94.44 85 CYS A N 1
ATOM 680 C CA . CYS A 1 85 ? 7.074 -6.223 -4.543 1 94.44 85 CYS A CA 1
ATOM 681 C C . CYS A 1 85 ? 6.312 -4.957 -4.914 1 94.44 85 CYS A C 1
ATOM 683 O O . CYS A 1 85 ? 6.453 -4.441 -6.023 1 94.44 85 CYS A O 1
ATOM 685 N N . ILE A 1 86 ? 5.512 -4.539 -4.02 1 94.88 86 ILE A N 1
ATOM 686 C CA . ILE A 1 86 ? 4.777 -3.291 -4.188 1 94.88 86 ILE A CA 1
ATOM 687 C C . ILE A 1 86 ? 5.273 -2.262 -3.174 1 94.88 86 ILE A C 1
ATOM 689 O O . ILE A 1 86 ? 5.129 -2.453 -1.964 1 94.88 86 ILE A O 1
ATOM 693 N N . ALA A 1 87 ? 5.855 -1.247 -3.67 1 96.5 87 ALA A N 1
ATOM 694 C CA . ALA A 1 87 ? 6.297 -0.131 -2.836 1 96.5 87 ALA A CA 1
ATOM 695 C C . ALA A 1 87 ? 5.414 1.095 -3.049 1 96.5 87 ALA A C 1
ATOM 697 O O . ALA A 1 87 ? 5.242 1.558 -4.18 1 96.5 87 ALA A O 1
ATOM 698 N N . ASN A 1 88 ? 4.855 1.502 -2.002 1 95.94 88 ASN A N 1
ATOM 699 C CA . ASN A 1 88 ? 4.016 2.695 -2.016 1 95.94 88 ASN A CA 1
ATOM 700 C C . ASN A 1 88 ? 4.609 3.805 -1.148 1 95.94 88 ASN A C 1
ATOM 702 O O . ASN A 1 88 ? 5.098 3.545 -0.049 1 95.94 88 ASN A O 1
ATOM 706 N N . LEU A 1 89 ? 4.52 4.961 -1.661 1 96.12 89 LEU A N 1
ATOM 707 C CA . LEU A 1 89 ? 4.93 6.148 -0.92 1 96.12 89 LEU A CA 1
ATOM 708 C C . LEU A 1 89 ? 3.844 7.223 -0.968 1 96.12 89 LEU A C 1
ATOM 710 O O . LEU A 1 89 ? 3.273 7.484 -2.029 1 96.12 89 LEU A O 1
ATOM 714 N N . TYR A 1 90 ? 3.572 7.777 0.21 1 94.25 90 TYR A N 1
ATOM 715 C CA . TYR A 1 90 ? 2.662 8.914 0.317 1 94.25 90 TYR A CA 1
ATOM 716 C C . TYR A 1 90 ? 3.352 10.102 0.972 1 94.25 90 TYR A C 1
ATOM 718 O O . TYR A 1 90 ? 3.85 10 2.096 1 94.25 90 TYR A O 1
ATOM 726 N N . ALA A 1 91 ? 3.453 11.094 0.208 1 94.56 91 ALA A N 1
ATOM 727 C CA . ALA A 1 91 ? 3.875 12.375 0.773 1 94.56 91 ALA A CA 1
ATOM 728 C C . ALA A 1 91 ? 2.674 13.266 1.071 1 94.56 91 ALA A C 1
ATOM 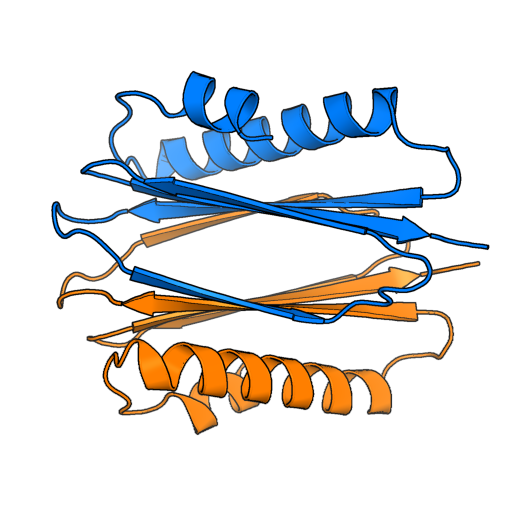730 O O . ALA A 1 91 ? 2.021 13.766 0.152 1 94.56 91 ALA A O 1
ATOM 731 N N . VAL A 1 92 ? 2.418 13.531 2.299 1 93.5 92 VAL A N 1
ATOM 732 C CA . VAL A 1 92 ? 1.206 14.219 2.723 1 93.5 92 VAL A CA 1
ATOM 733 C C . VAL A 1 92 ? 1.557 15.617 3.234 1 93.5 92 VAL A C 1
ATOM 735 O O . VAL A 1 92 ? 2.291 15.758 4.215 1 93.5 92 VAL A O 1
ATOM 738 N N . TYR A 1 93 ? 0.965 16.562 2.555 1 91.44 93 TYR A N 1
ATOM 739 C CA . TYR A 1 93 ? 1.229 17.953 2.902 1 91.44 93 TYR A CA 1
ATOM 740 C C . TYR A 1 93 ? 0.521 18.328 4.195 1 91.44 93 TYR A C 1
ATOM 742 O O . TYR A 1 93 ? -0.679 18.094 4.348 1 91.44 93 TYR A O 1
ATOM 750 N N . TYR A 1 94 ? 1.234 18.75 5.207 1 81.06 94 TYR A N 1
ATOM 751 C CA . TYR A 1 94 ? 0.577 19.234 6.418 1 81.06 94 TYR A CA 1
ATOM 752 C C . TYR A 1 94 ? 0.824 20.719 6.625 1 81.06 94 TYR A C 1
ATOM 754 O O . TYR A 1 94 ? 1.901 21.219 6.305 1 81.06 94 TYR A O 1
ATOM 762 N N . TYR A 1 95 ? -0.24 21.5 6.543 1 67.12 95 TYR A N 1
ATOM 763 C CA . TYR A 1 95 ? -0.239 22.953 6.664 1 67.12 95 TYR A CA 1
ATOM 764 C C . TYR A 1 95 ? 0.324 23.391 8.008 1 67.12 95 TYR A C 1
ATOM 766 O O . TYR A 1 95 ? 0.179 22.688 9.008 1 67.12 95 TYR A O 1
ATOM 774 N N . MET B 1 1 ? -12.656 -2.221 7.547 1 94.56 1 MET B N 1
ATOM 775 C CA . MET B 1 1 ? -11.945 -2.504 6.305 1 94.56 1 MET B CA 1
ATOM 776 C C . MET B 1 1 ? -12.078 -3.975 5.926 1 94.56 1 MET B C 1
ATOM 778 O O . MET B 1 1 ? -12.422 -4.301 4.789 1 94.56 1 MET B O 1
ATOM 782 N N . LYS B 1 2 ? -12 -4.871 6.895 1 95.56 2 LYS B N 1
ATOM 783 C CA . LYS B 1 2 ? -12.109 -6.305 6.629 1 95.56 2 LYS B CA 1
ATOM 784 C C . LYS B 1 2 ? -13.477 -6.652 6.039 1 95.56 2 LYS B C 1
ATOM 786 O O . LYS B 1 2 ? -13.555 -7.266 4.977 1 95.56 2 LYS B O 1
ATOM 791 N N . GLN B 1 3 ? -14.484 -6.238 6.723 1 96.31 3 GLN B N 1
ATOM 792 C CA . GLN B 1 3 ? -15.836 -6.559 6.281 1 96.31 3 GLN B CA 1
ATOM 793 C C . GLN B 1 3 ? -16.109 -5.988 4.895 1 96.31 3 GLN B C 1
ATOM 795 O O . GLN B 1 3 ? -16.734 -6.645 4.059 1 96.31 3 GLN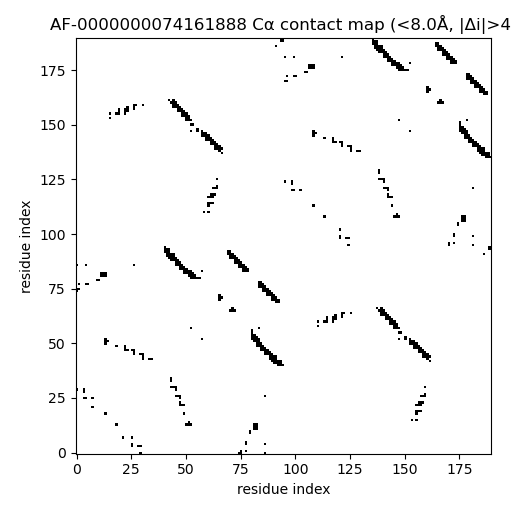 B O 1
ATOM 800 N N . ILE B 1 4 ? -15.688 -4.812 4.668 1 97.12 4 ILE B N 1
ATOM 801 C CA . ILE B 1 4 ? -15.914 -4.16 3.383 1 97.12 4 ILE B CA 1
ATOM 802 C C . ILE B 1 4 ? -15.234 -4.961 2.273 1 97.12 4 ILE B C 1
ATOM 804 O O . ILE B 1 4 ? -15.859 -5.262 1.251 1 97.12 4 ILE B O 1
ATOM 808 N N . VAL B 1 5 ? -13.977 -5.344 2.438 1 97.25 5 VAL B N 1
ATOM 809 C CA . VAL B 1 5 ? -13.188 -6.043 1.429 1 97.25 5 VAL B CA 1
ATOM 810 C C . VAL B 1 5 ? -13.758 -7.441 1.206 1 97.25 5 VAL B C 1
ATOM 812 O O . VAL B 1 5 ? -13.969 -7.859 0.065 1 97.25 5 VAL B O 1
ATOM 815 N N . GLU B 1 6 ? -14.062 -8.117 2.283 1 96.44 6 GLU B N 1
ATOM 816 C CA . GLU B 1 6 ? -14.539 -9.492 2.178 1 96.44 6 GLU B CA 1
ATOM 817 C C . GLU B 1 6 ? -15.898 -9.555 1.484 1 96.44 6 GLU B C 1
ATOM 819 O O . GLU B 1 6 ? -16.141 -10.453 0.676 1 96.44 6 GLU B O 1
ATOM 824 N N . ARG B 1 7 ? -16.734 -8.625 1.892 1 95.81 7 ARG B N 1
ATOM 825 C CA . ARG B 1 7 ? -18.047 -8.586 1.264 1 95.81 7 ARG B CA 1
ATOM 826 C C . ARG B 1 7 ? -17.938 -8.398 -0.245 1 95.81 7 ARG B C 1
ATOM 828 O O . ARG B 1 7 ? -18.641 -9.047 -1.015 1 95.81 7 ARG B O 1
ATOM 835 N N . ARG B 1 8 ? -17.078 -7.602 -0.73 1 94.5 8 ARG B N 1
ATOM 836 C CA . ARG B 1 8 ? -16.953 -7.25 -2.141 1 94.5 8 ARG B CA 1
ATOM 837 C C . ARG B 1 8 ? -16.203 -8.336 -2.91 1 94.5 8 ARG B C 1
ATOM 839 O O . ARG B 1 8 ? -16.422 -8.516 -4.109 1 94.5 8 ARG B O 1
ATOM 846 N N . LEU B 1 9 ? -15.312 -9.055 -2.266 1 94.75 9 LEU B N 1
ATOM 847 C CA . LEU B 1 9 ? -14.398 -9.898 -3.02 1 94.75 9 LEU B CA 1
ATOM 848 C C . LEU B 1 9 ? -14.734 -11.375 -2.828 1 94.75 9 LEU B C 1
ATOM 850 O O . LEU B 1 9 ? -14.234 -12.227 -3.561 1 94.75 9 LEU B O 1
ATOM 854 N N . ARG B 1 10 ? -15.594 -11.648 -1.892 1 93.19 10 ARG B N 1
ATOM 855 C CA . ARG B 1 10 ? -15.953 -13.047 -1.644 1 93.19 10 ARG B CA 1
ATOM 856 C C . ARG B 1 10 ? -16.438 -13.719 -2.92 1 93.19 10 ARG B C 1
ATOM 858 O O . ARG B 1 10 ? -17.344 -13.211 -3.586 1 93.19 10 ARG B O 1
ATOM 865 N N . GLY B 1 11 ? -15.773 -14.852 -3.266 1 88.94 11 GLY B N 1
ATOM 866 C CA . GLY B 1 11 ? -16.203 -15.656 -4.395 1 88.94 11 GLY B CA 1
ATOM 867 C C . GLY B 1 11 ? -15.789 -15.078 -5.734 1 88.94 11 GLY B C 1
ATOM 868 O O . GLY B 1 11 ? -16.094 -15.648 -6.785 1 88.94 11 GLY B O 1
ATOM 869 N N . ARG B 1 12 ? -15.141 -13.961 -5.738 1 89.44 12 ARG B N 1
ATOM 870 C CA . ARG B 1 12 ? -14.742 -13.336 -6.996 1 89.44 12 ARG B CA 1
ATOM 871 C C . ARG B 1 12 ? -13.508 -14.008 -7.578 1 89.44 12 ARG B C 1
ATOM 873 O O . ARG B 1 12 ? -12.641 -14.484 -6.836 1 89.44 12 ARG B O 1
ATOM 880 N N . GLN B 1 13 ? -13.531 -14.047 -8.883 1 89.69 13 GLN B N 1
ATOM 881 C CA . GLN B 1 13 ? -12.359 -14.484 -9.625 1 89.69 13 GLN B CA 1
ATOM 882 C C . GLN B 1 13 ? -11.602 -13.289 -10.211 1 89.69 13 GLN B C 1
ATOM 884 O O . GLN B 1 13 ? -12.188 -12.227 -10.438 1 89.69 13 GLN B O 1
ATOM 889 N N . TYR B 1 14 ? -10.367 -13.562 -10.445 1 87.44 14 TYR B N 1
ATOM 890 C CA . TYR B 1 14 ? -9.578 -12.469 -10.992 1 87.44 14 TYR B CA 1
ATOM 891 C C . TYR B 1 14 ? -10.008 -12.148 -12.422 1 87.44 14 TYR B C 1
ATOM 893 O O . TYR B 1 14 ? -10.086 -13.039 -13.273 1 87.44 14 TYR B O 1
ATOM 901 N N . ASP B 1 15 ? -10.328 -10.906 -12.656 1 88.31 15 ASP B N 1
ATOM 902 C CA . ASP B 1 15 ? -10.594 -10.289 -13.953 1 88.31 15 ASP B CA 1
ATOM 903 C C . ASP B 1 15 ? -9.961 -8.906 -14.047 1 88.31 15 ASP B C 1
ATOM 905 O O . ASP B 1 15 ? -10.414 -7.965 -13.391 1 88.31 15 ASP B O 1
ATOM 909 N N . SER B 1 16 ? -8.93 -8.812 -14.922 1 78.69 16 SER B N 1
ATOM 910 C CA . SER B 1 16 ? -8.109 -7.609 -14.953 1 78.69 16 SER B CA 1
ATOM 911 C C . SER B 1 16 ? -8.961 -6.359 -15.141 1 78.69 16 SER B C 1
ATOM 913 O O . SER B 1 16 ? -8.719 -5.336 -14.5 1 78.69 16 SER B O 1
ATOM 915 N N . GLU B 1 17 ? -9.883 -6.352 -16.062 1 81.06 17 GLU B N 1
ATOM 916 C CA . GLU B 1 17 ? -10.727 -5.188 -16.297 1 81.06 17 GLU B CA 1
ATOM 917 C C . GLU B 1 17 ? -11.602 -4.883 -15.086 1 81.06 1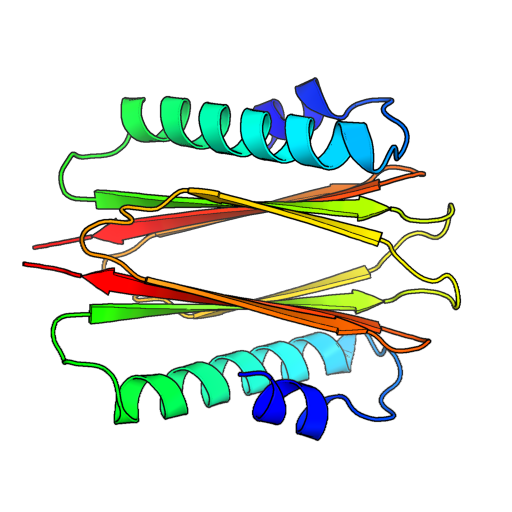7 GLU B C 1
ATOM 919 O O . GLU B 1 17 ? -11.773 -3.721 -14.711 1 81.06 17 GLU B O 1
ATOM 924 N N . ASP B 1 18 ? -12.047 -5.859 -14.414 1 90 18 ASP B N 1
ATOM 925 C CA . ASP B 1 18 ? -12.938 -5.711 -13.266 1 90 18 ASP B CA 1
ATOM 926 C C . ASP B 1 18 ? -12.164 -5.312 -12.016 1 90 18 ASP B C 1
ATOM 928 O O . ASP B 1 18 ? -12.688 -4.602 -11.156 1 90 18 ASP B O 1
ATOM 932 N N . CYS B 1 19 ? -10.93 -5.676 -12.039 1 90.69 19 CYS B N 1
ATOM 933 C CA . CYS B 1 19 ? -10.148 -5.457 -10.828 1 90.69 19 CYS B CA 1
ATOM 934 C C . CYS B 1 19 ? -9.859 -3.975 -10.633 1 90.69 19 CYS B C 1
ATOM 936 O O . CYS B 1 19 ? -9.812 -3.492 -9.5 1 90.69 19 CYS B O 1
ATOM 938 N N . ALA B 1 20 ? -9.672 -3.285 -11.758 1 90.5 20 ALA B N 1
ATOM 939 C CA . ALA B 1 20 ? -9.469 -1.843 -11.633 1 90.5 20 ALA B CA 1
ATOM 940 C C . ALA B 1 20 ? -10.695 -1.167 -11.031 1 90.5 20 ALA B C 1
ATOM 942 O O . ALA B 1 20 ? -10.578 -0.351 -10.117 1 90.5 20 ALA B O 1
ATOM 943 N N . LYS B 1 21 ? -11.789 -1.51 -11.57 1 94.19 21 LYS B N 1
ATOM 944 C CA . LYS B 1 21 ? -13.047 -0.949 -11.086 1 94.19 21 LYS B CA 1
ATOM 945 C C . LYS B 1 21 ? -13.305 -1.334 -9.633 1 94.19 21 LYS B C 1
ATOM 947 O O . LYS B 1 21 ? -13.641 -0.481 -8.812 1 94.19 21 LYS B O 1
ATOM 952 N N . VAL B 1 22 ? -13.133 -2.568 -9.352 1 95.5 22 VAL B N 1
ATOM 953 C CA . VAL B 1 22 ? -13.406 -3.082 -8.008 1 95.5 22 VAL B CA 1
ATOM 954 C C . VAL B 1 22 ? -12.469 -2.42 -7.004 1 95.5 22 VAL B C 1
ATOM 956 O O . VAL B 1 22 ? -12.891 -2.02 -5.918 1 95.5 22 VAL B O 1
ATOM 959 N N . SER B 1 23 ? -11.172 -2.334 -7.352 1 95.88 23 SER B N 1
ATOM 960 C CA . SER B 1 23 ? -10.227 -1.704 -6.438 1 95.88 23 SER B CA 1
ATOM 961 C C . SER B 1 23 ? -10.602 -0.251 -6.164 1 95.88 23 SER B C 1
ATOM 963 O O . SER B 1 23 ? -10.5 0.22 -5.031 1 95.88 23 SER B O 1
ATOM 965 N N . LYS B 1 24 ? -11.055 0.449 -7.223 1 94.94 24 LYS B N 1
ATOM 966 C CA . LYS B 1 24 ? -11.5 1.83 -7.055 1 94.94 24 LYS B CA 1
ATOM 967 C C . LYS B 1 24 ? -12.703 1.908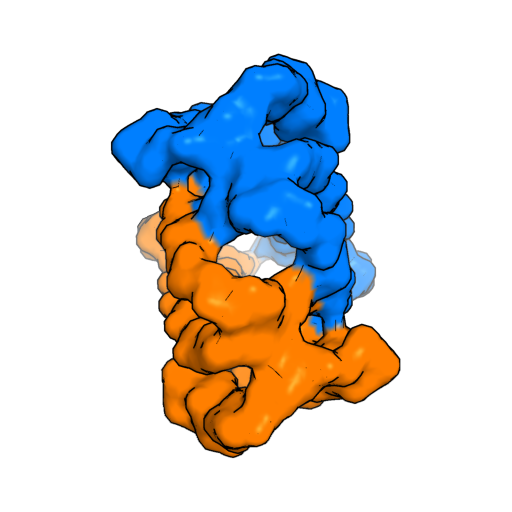 -6.125 1 94.94 24 LYS B C 1
ATOM 969 O O . LYS B 1 24 ? -12.742 2.742 -5.215 1 94.94 24 LYS B O 1
ATOM 974 N N . GLU B 1 25 ? -13.625 1.108 -6.348 1 96.44 25 GLU B N 1
ATOM 975 C CA . GLU B 1 25 ? -14.844 1.103 -5.535 1 96.44 25 GLU B CA 1
ATOM 976 C C . GLU B 1 25 ? -14.531 0.765 -4.082 1 96.44 25 GLU B C 1
ATOM 978 O O . GLU B 1 25 ? -15.102 1.359 -3.164 1 96.44 25 GLU B O 1
ATOM 983 N N . LEU B 1 26 ? -13.688 -0.213 -3.889 1 97.31 26 LEU B N 1
ATOM 984 C CA . LEU B 1 26 ? -13.266 -0.574 -2.537 1 97.31 26 LEU B CA 1
ATOM 985 C C . LEU B 1 26 ? -12.578 0.6 -1.85 1 97.31 26 LEU B C 1
ATOM 987 O O . LEU B 1 26 ? -12.891 0.924 -0.703 1 97.31 26 LEU B O 1
ATOM 991 N N . ALA B 1 27 ? -11.648 1.197 -2.562 1 96.31 27 ALA B N 1
ATOM 992 C CA . ALA B 1 27 ? -10.945 2.344 -1.993 1 96.31 27 ALA B CA 1
ATOM 993 C C . ALA B 1 27 ? -11.922 3.457 -1.622 1 96.31 27 ALA B C 1
ATOM 995 O O . ALA B 1 27 ? -11.836 4.031 -0.535 1 96.31 27 ALA B O 1
ATOM 996 N N . ASP B 1 28 ? -12.859 3.74 -2.51 1 96.31 28 ASP B N 1
ATOM 997 C CA . ASP B 1 28 ? -13.867 4.77 -2.275 1 96.31 28 ASP B CA 1
ATOM 998 C C . ASP B 1 28 ? -14.719 4.434 -1.054 1 96.31 28 ASP B C 1
ATOM 1000 O O . ASP B 1 28 ? -14.969 5.293 -0.206 1 96.31 28 ASP B O 1
ATOM 1004 N N . GLU B 1 29 ? -15.164 3.266 -0.998 1 97.44 29 GLU B N 1
ATOM 1005 C CA . GLU B 1 29 ? -16.031 2.85 0.098 1 97.44 29 GLU B CA 1
ATOM 1006 C C . GLU B 1 29 ? -15.297 2.877 1.432 1 97.44 29 GLU B C 1
ATOM 1008 O O . GLU B 1 29 ? -15.836 3.344 2.438 1 97.44 29 GLU B O 1
ATOM 1013 N N . ILE B 1 30 ? -14.062 2.305 1.488 1 97.31 30 ILE B N 1
ATOM 1014 C CA . ILE B 1 30 ? -13.258 2.322 2.703 1 97.31 30 ILE B CA 1
ATOM 1015 C C . ILE B 1 30 ? -13.047 3.764 3.162 1 97.31 30 ILE B C 1
ATOM 1017 O O . ILE B 1 30 ? -13.266 4.086 4.332 1 97.31 30 ILE B O 1
ATOM 1021 N N . ARG B 1 31 ? -12.648 4.586 2.209 1 95.06 31 ARG B N 1
ATOM 1022 C CA . ARG B 1 31 ? -12.43 5.988 2.535 1 95.06 31 ARG B CA 1
ATOM 1023 C C . ARG B 1 31 ? -13.695 6.625 3.098 1 95.06 31 ARG B C 1
ATOM 1025 O O . ARG B 1 31 ? -13.656 7.32 4.113 1 95.06 31 ARG B O 1
ATOM 1032 N N . ALA B 1 32 ? -14.812 6.473 2.396 1 95.06 32 ALA B N 1
ATOM 1033 C CA . ALA B 1 32 ? -16.078 7.055 2.822 1 95.06 32 ALA B CA 1
ATOM 1034 C C . ALA B 1 32 ? -16.438 6.613 4.238 1 95.06 32 ALA B C 1
ATOM 1036 O O . ALA B 1 32 ? -16.844 7.434 5.066 1 95.06 32 ALA B O 1
ATOM 1037 N N . LYS B 1 33 ? -16.297 5.395 4.574 1 95.56 33 LYS B N 1
ATOM 1038 C CA . LYS B 1 33 ? -16.625 4.855 5.891 1 95.56 33 LYS B CA 1
ATOM 1039 C C . LYS B 1 33 ? -15.688 5.402 6.961 1 95.56 33 LYS B C 1
ATOM 1041 O O . LYS B 1 33 ? -16.125 5.738 8.062 1 95.56 33 LYS B O 1
ATOM 1046 N N . VAL B 1 34 ? -14.406 5.449 6.645 1 94.56 34 VAL B N 1
ATOM 1047 C CA . VAL B 1 34 ? -13.422 5.918 7.617 1 94.56 34 VAL B CA 1
ATOM 1048 C C . VAL B 1 34 ? -13.633 7.406 7.883 1 94.56 34 VAL B C 1
ATOM 1050 O O . VAL B 1 34 ? -13.461 7.875 9.016 1 94.56 34 VAL B O 1
ATOM 1053 N N . ARG B 1 35 ? -13.992 8.141 6.852 1 91.69 35 ARG B N 1
ATOM 1054 C CA . ARG B 1 35 ? -14.219 9.57 7.004 1 91.69 35 ARG B CA 1
ATOM 1055 C C . ARG B 1 35 ? -15.391 9.844 7.941 1 91.69 35 ARG B C 1
ATOM 1057 O O . ARG B 1 35 ? -15.43 10.875 8.609 1 91.69 35 ARG B O 1
ATOM 1064 N N . LEU B 1 36 ? -16.328 8.938 8.039 1 91.56 36 LEU B N 1
ATOM 1065 C CA . LEU B 1 36 ? -17.484 9.086 8.914 1 91.56 36 LEU B CA 1
ATOM 1066 C C . LEU B 1 36 ? -17.078 8.984 10.383 1 91.56 36 LEU B C 1
ATOM 1068 O O . LEU B 1 36 ? -17.734 9.562 11.25 1 91.56 36 LEU B O 1
ATOM 1072 N N . ILE B 1 37 ? -16 8.352 10.641 1 91 37 ILE B N 1
ATOM 1073 C CA . ILE B 1 37 ? -15.656 8.086 12.039 1 91 37 ILE B CA 1
ATOM 1074 C C . ILE B 1 37 ? -14.359 8.82 12.398 1 91 37 ILE B C 1
ATOM 1076 O O . ILE B 1 37 ? -13.977 8.875 13.562 1 91 37 ILE B O 1
ATOM 1080 N N . SER B 1 38 ? -13.641 9.273 11.461 1 88.19 38 SER B N 1
ATOM 1081 C CA . SER B 1 38 ? -12.359 9.93 11.688 1 88.19 38 SER B CA 1
ATOM 1082 C C . SER B 1 38 ? -12.539 11.414 11.977 1 88.19 38 SER B C 1
ATOM 1084 O O . SER B 1 38 ? -13.461 12.047 11.453 1 88.19 38 SER B O 1
ATOM 1086 N N . ASP B 1 39 ? -11.688 11.953 12.828 1 87.12 39 ASP B N 1
ATOM 1087 C CA . ASP B 1 39 ? -11.617 13.391 13.086 1 87.12 39 ASP B CA 1
ATOM 1088 C C . ASP B 1 39 ? -11.164 14.148 11.844 1 87.12 39 ASP B C 1
ATOM 1090 O O . ASP B 1 39 ? -10.367 13.633 11.055 1 87.12 39 ASP B O 1
ATOM 1094 N N . SER B 1 40 ? -11.617 15.422 11.719 1 88.31 40 SER B N 1
ATOM 1095 C CA . SER B 1 40 ? -11.305 16.266 10.562 1 88.31 40 SER B CA 1
ATOM 1096 C C . SER B 1 40 ? -9.828 16.625 10.523 1 88.31 40 SER B C 1
ATOM 1098 O O . SER B 1 40 ? -9.328 17.125 9.516 1 88.31 40 SER B O 1
ATOM 1100 N N . ARG B 1 41 ? -9.102 16.266 11.57 1 88.31 41 ARG B N 1
ATOM 1101 C CA . ARG B 1 41 ? -7.684 16.609 11.648 1 88.31 41 ARG B CA 1
ATOM 1102 C C . ARG B 1 41 ? -6.832 15.523 11 1 88.31 41 ARG B C 1
ATOM 1104 O O . ARG B 1 41 ? -5.602 15.562 11.078 1 88.31 41 ARG B O 1
ATOM 1111 N N . PHE B 1 42 ? -7.512 14.625 10.391 1 92.75 42 PHE B N 1
ATOM 1112 C CA . PHE B 1 42 ? -6.766 13.57 9.719 1 92.75 42 PHE B CA 1
ATOM 1113 C C . PHE B 1 42 ? -6.996 13.625 8.211 1 92.75 42 PHE B C 1
ATOM 1115 O O . PHE B 1 42 ? -8.133 13.75 7.754 1 92.75 42 PHE B O 1
ATOM 1122 N N . LYS B 1 43 ? -5.949 13.617 7.535 1 91.88 43 LYS B N 1
ATOM 1123 C CA . LYS B 1 43 ? -6.039 13.266 6.121 1 91.88 43 LYS B CA 1
ATOM 1124 C C . LYS B 1 43 ? -6.047 11.75 5.93 1 91.88 43 LYS B C 1
ATOM 1126 O O . LYS B 1 43 ? -5.219 11.047 6.512 1 91.88 43 LYS B O 1
ATOM 1131 N N . ILE B 1 44 ? -7.062 11.328 5.188 1 93.56 44 ILE B N 1
ATOM 1132 C CA . ILE B 1 44 ? -7.211 9.891 4.996 1 93.56 44 ILE B CA 1
ATOM 1133 C C . ILE B 1 44 ? -6.723 9.492 3.605 1 93.56 44 ILE B C 1
ATOM 1135 O O . ILE B 1 44 ? -7.203 10.023 2.6 1 93.56 44 ILE B O 1
ATOM 1139 N N . CYS B 1 45 ? -5.715 8.586 3.578 1 94.56 45 CYS B N 1
ATOM 1140 C CA . CYS B 1 45 ? -5.223 7.992 2.342 1 94.56 45 CYS B CA 1
ATOM 1141 C C . CYS B 1 45 ? -5.535 6.504 2.293 1 94.56 45 CYS B C 1
ATOM 1143 O O . CYS B 1 45 ? -5.293 5.781 3.26 1 94.56 45 CYS B O 1
ATOM 1145 N N . VAL B 1 46 ? -6.113 6.09 1.181 1 96.62 46 VAL B N 1
ATOM 1146 C CA . VAL B 1 46 ? -6.461 4.684 1.027 1 96.62 46 VAL B CA 1
ATOM 1147 C C . VAL B 1 46 ? -5.875 4.141 -0.275 1 96.62 46 VAL B C 1
ATOM 1149 O O . VAL B 1 46 ? -5.953 4.801 -1.315 1 96.62 46 VAL B O 1
ATOM 1152 N N . SER B 1 47 ? -5.281 3.025 -0.204 1 96.19 47 SER B N 1
ATOM 1153 C CA . SER B 1 47 ? -4.801 2.303 -1.377 1 96.19 47 SER B CA 1
ATOM 1154 C C . SER B 1 47 ? -5.301 0.862 -1.381 1 96.19 47 SER B C 1
ATOM 1156 O O . SER B 1 47 ? -5.195 0.159 -0.374 1 96.19 47 SER B O 1
ATOM 1158 N N . VAL B 1 48 ? -5.875 0.431 -2.465 1 96.75 48 VAL B N 1
ATOM 1159 C CA . VAL B 1 48 ? -6.301 -0.957 -2.625 1 96.75 48 VAL B CA 1
ATOM 1160 C C . VAL B 1 48 ? -5.609 -1.569 -3.842 1 96.75 48 VAL B C 1
ATOM 1162 O O . VAL B 1 48 ? -5.711 -1.041 -4.953 1 96.75 48 VAL B O 1
ATOM 1165 N N . THR B 1 49 ? -4.918 -2.652 -3.621 1 94.69 49 THR B N 1
ATOM 1166 C CA . THR B 1 49 ? -4.234 -3.402 -4.668 1 94.69 49 THR B CA 1
ATOM 1167 C C . THR B 1 49 ? -4.816 -4.809 -4.797 1 94.69 49 THR B C 1
ATOM 1169 O O . THR B 1 49 ? -4.973 -5.512 -3.797 1 94.69 49 THR B O 1
ATOM 1172 N N . ILE B 1 50 ? -5.156 -5.203 -5.941 1 93.25 50 ILE B N 1
ATOM 1173 C CA . ILE B 1 50 ? -5.617 -6.559 -6.215 1 93.25 50 ILE B CA 1
ATOM 1174 C C . ILE B 1 50 ? -4.641 -7.258 -7.156 1 93.25 50 ILE B C 1
ATOM 1176 O O . ILE B 1 50 ? -4.246 -6.691 -8.18 1 93.25 50 ILE B O 1
ATOM 1180 N N . ILE B 1 51 ? -4.281 -8.43 -6.82 1 89.19 51 ILE B N 1
ATOM 1181 C CA . ILE B 1 51 ? -3.336 -9.227 -7.598 1 89.19 51 ILE B CA 1
ATOM 1182 C C . ILE B 1 51 ? -3.959 -10.578 -7.934 1 89.19 51 ILE B C 1
ATOM 1184 O O . ILE B 1 51 ? -4.531 -11.242 -7.066 1 89.19 51 ILE B O 1
ATOM 1188 N N . GLY B 1 52 ? -3.918 -10.875 -9.164 1 88.12 52 GLY B N 1
ATOM 1189 C CA . GLY B 1 52 ? -4.332 -12.211 -9.586 1 88.12 52 GLY B CA 1
ATOM 1190 C C . GLY B 1 52 ? -3.33 -13.289 -9.219 1 88.12 52 GLY B C 1
ATOM 1191 O O . GLY B 1 52 ? -2.127 -13.117 -9.422 1 88.12 52 GLY B O 1
ATOM 1192 N N . GLN B 1 53 ? -3.896 -14.367 -8.5 1 78.75 53 GLN B N 1
ATOM 1193 C CA . GLN B 1 53 ? -3.008 -15.469 -8.141 1 78.75 53 GLN B CA 1
ATOM 1194 C C . GLN B 1 53 ? -3.521 -16.797 -8.703 1 78.75 53 GLN B C 1
ATOM 1196 O O . GLN B 1 53 ? -4.723 -16.953 -8.93 1 78.75 53 GLN B O 1
ATOM 1201 N N . LYS B 1 54 ? -2.715 -17.547 -9.32 1 72.75 54 LYS B N 1
ATOM 1202 C CA . LYS B 1 54 ? -3.15 -18.828 -9.891 1 72.75 54 LYS B CA 1
ATOM 1203 C C . LYS B 1 54 ? -3.004 -19.953 -8.883 1 72.75 54 LYS B C 1
ATOM 1205 O O . LYS B 1 54 ? -2.123 -20.812 -9.016 1 72.75 54 LYS B O 1
ATOM 1210 N N . GLY B 1 55 ? -4.023 -20.109 -7.992 1 63.66 55 GLY B N 1
ATOM 1211 C CA . GLY B 1 55 ? -4.215 -21.266 -7.145 1 63.66 55 GLY B CA 1
ATOM 1212 C C . GLY B 1 55 ? -3.094 -21.469 -6.145 1 63.66 55 GLY B C 1
ATOM 1213 O O . GLY B 1 55 ? -3.064 -22.469 -5.43 1 63.66 55 GLY B O 1
ATOM 1214 N N . GLN B 1 56 ? -2.102 -20.734 -6.176 1 66.25 56 GLN B N 1
ATOM 1215 C CA . GLN B 1 56 ? -1.031 -20.984 -5.215 1 66.25 56 GLN B CA 1
ATOM 1216 C C . GLN B 1 56 ? -1.108 -20.016 -4.043 1 66.25 56 GLN B C 1
ATOM 1218 O O . GLN B 1 56 ? -1.665 -18.922 -4.172 1 66.25 56 GLN B O 1
ATOM 1223 N N . GLY B 1 57 ? -1.435 -20.531 -2.783 1 69.12 57 GLY B N 1
ATOM 1224 C CA . GLY B 1 57 ? -1.342 -19.719 -1.578 1 69.12 57 GLY B CA 1
ATOM 1225 C C . GLY B 1 57 ? -0.173 -18.75 -1.597 1 69.12 57 GLY B C 1
ATOM 1226 O O . GLY B 1 57 ? 0.937 -19.125 -1.986 1 69.12 57 GLY B O 1
ATOM 1227 N N . ILE B 1 58 ? -0.432 -17.453 -1.706 1 74.94 58 ILE B N 1
ATOM 1228 C CA . ILE B 1 58 ? 0.636 -16.453 -1.675 1 74.94 58 ILE B CA 1
ATOM 1229 C C . ILE B 1 58 ? 0.899 -16.031 -0.234 1 74.94 58 ILE B C 1
ATOM 1231 O O . ILE B 1 58 ? 0.006 -16.094 0.614 1 74.94 58 ILE B O 1
ATOM 1235 N N . ARG B 1 59 ? 2.211 -15.898 0.069 1 80.5 59 ARG B N 1
ATOM 1236 C CA . ARG B 1 59 ? 2.613 -15.281 1.331 1 80.5 59 ARG B CA 1
ATOM 1237 C C . ARG B 1 59 ? 2.975 -13.812 1.137 1 80.5 59 ARG B C 1
ATOM 1239 O O . ARG B 1 59 ? 3.623 -13.453 0.152 1 80.5 59 ARG B O 1
ATOM 1246 N N . SER B 1 60 ? 2.438 -12.969 1.985 1 85.75 60 SER B N 1
ATOM 1247 C CA . SER B 1 60 ? 2.68 -11.531 1.858 1 85.75 60 SER B CA 1
ATOM 1248 C C . SER B 1 60 ? 3.361 -10.977 3.104 1 85.75 60 SER B C 1
ATOM 1250 O O . SER B 1 60 ? 2.945 -11.266 4.227 1 85.75 60 SER B O 1
ATOM 1252 N N . GLU B 1 61 ? 4.469 -10.344 2.977 1 86.69 61 GLU B N 1
ATOM 1253 C CA . GLU B 1 61 ? 5.133 -9.562 4.02 1 86.69 61 GLU B CA 1
ATOM 1254 C C . GLU B 1 61 ? 5.027 -8.062 3.742 1 86.69 61 GLU B C 1
ATOM 1256 O O . GLU B 1 61 ? 5.145 -7.633 2.594 1 86.69 61 GLU B O 1
ATOM 1261 N N . ASN B 1 62 ? 4.73 -7.301 4.785 1 90.94 62 ASN B N 1
ATOM 1262 C CA . ASN B 1 62 ? 4.609 -5.855 4.602 1 90.94 62 ASN B CA 1
ATOM 1263 C C . ASN B 1 62 ? 5.281 -5.09 5.738 1 90.94 62 ASN B C 1
ATOM 1265 O O . ASN B 1 62 ? 5.176 -5.48 6.902 1 90.94 62 ASN B O 1
ATOM 1269 N N . LYS B 1 63 ? 5.949 -4.066 5.363 1 87.75 63 LYS B N 1
ATOM 1270 C CA . LYS B 1 63 ? 6.43 -3.086 6.332 1 87.75 63 LYS B CA 1
ATOM 1271 C C . LYS B 1 63 ? 6.02 -1.672 5.934 1 87.75 63 LYS B C 1
ATOM 1273 O O . LYS B 1 63 ? 6.035 -1.325 4.75 1 87.75 63 LYS B O 1
ATOM 1278 N N . CYS B 1 64 ? 5.523 -0.962 6.852 1 89 64 CYS B N 1
ATOM 1279 C CA . CYS B 1 64 ? 5.086 0.411 6.621 1 89 64 CYS B CA 1
ATOM 1280 C C . CYS B 1 64 ? 5.75 1.367 7.605 1 89 64 CYS B C 1
ATOM 1282 O O . CYS B 1 64 ? 5.898 1.045 8.789 1 89 64 CYS B O 1
ATOM 1284 N N . TYR B 1 65 ? 6.188 2.459 7.082 1 88.5 65 TYR B N 1
ATOM 1285 C CA . TYR B 1 65 ? 6.719 3.535 7.91 1 88.5 65 TYR B CA 1
ATOM 1286 C C . TYR B 1 65 ? 5.773 4.73 7.926 1 88.5 65 TYR B C 1
ATOM 1288 O O . TYR B 1 65 ? 5.293 5.168 6.879 1 88.5 65 TYR B O 1
ATOM 1296 N N . PHE B 1 66 ? 5.52 5.199 9.117 1 87.94 66 PHE B N 1
ATOM 1297 C CA . PHE B 1 66 ? 4.68 6.371 9.336 1 87.94 66 PHE B CA 1
ATOM 1298 C C . PHE B 1 66 ? 4.93 6.961 10.719 1 87.94 66 PHE B C 1
ATOM 1300 O O . PHE B 1 66 ? 5.711 6.418 11.5 1 87.94 66 PHE B O 1
ATOM 1307 N N . ASP B 1 67 ? 4.449 8.172 10.922 1 90.31 67 ASP B N 1
ATOM 1308 C CA . ASP B 1 67 ? 4.539 8.773 12.25 1 90.31 67 ASP B CA 1
ATOM 1309 C C . ASP B 1 67 ? 3.574 8.094 13.227 1 90.31 67 ASP B C 1
ATOM 1311 O O . ASP B 1 67 ? 2.441 8.555 13.398 1 90.31 67 ASP B O 1
ATOM 1315 N N . ALA B 1 68 ? 4.07 7.148 13.953 1 90.44 68 ALA B N 1
ATOM 1316 C CA . ALA B 1 68 ? 3.229 6.277 14.766 1 90.44 68 ALA B CA 1
ATOM 1317 C C . ALA B 1 68 ? 2.68 7.023 15.977 1 90.44 68 ALA B C 1
ATOM 1319 O O . ALA B 1 68 ? 1.739 6.559 16.625 1 90.44 68 ALA B O 1
ATOM 1320 N N . ASP B 1 69 ? 3.203 8.125 16.359 1 92.25 69 ASP B N 1
ATOM 1321 C CA . ASP B 1 69 ? 2.74 8.898 17.5 1 92.25 69 ASP B CA 1
ATOM 1322 C C . ASP B 1 69 ? 1.488 9.703 17.156 1 92.25 69 ASP B C 1
ATOM 1324 O O . ASP B 1 69 ? 0.651 9.961 18.031 1 92.25 69 ASP B O 1
ATOM 1328 N N . ALA B 1 70 ? 1.366 10.109 15.961 1 92.56 70 ALA B N 1
ATOM 1329 C CA . ALA B 1 70 ? 0.309 11.039 15.578 1 92.56 70 ALA B CA 1
ATOM 1330 C C . ALA B 1 70 ? -0.629 10.414 14.555 1 92.56 70 ALA B C 1
ATOM 1332 O O . ALA B 1 70 ? -1.836 10.664 14.57 1 92.56 70 ALA B O 1
ATOM 1333 N N . ASP B 1 71 ? -0.04 9.539 13.742 1 93.06 71 ASP B N 1
ATOM 1334 C CA . ASP B 1 71 ? -0.8 8.992 12.625 1 93.06 71 ASP B CA 1
ATOM 1335 C C . ASP B 1 71 ? -1.291 7.582 12.93 1 93.06 71 ASP B C 1
ATOM 1337 O O . ASP B 1 71 ? -1.067 7.066 14.031 1 93.06 71 ASP B O 1
ATOM 1341 N N . ALA B 1 72 ? -2.141 7.086 12.086 1 93.88 72 ALA B N 1
ATOM 1342 C CA . ALA B 1 72 ? -2.604 5.703 12.195 1 93.88 72 ALA B CA 1
ATOM 1343 C C . ALA B 1 72 ? -2.578 5.012 10.836 1 93.88 72 ALA B C 1
ATOM 1345 O O . ALA B 1 72 ? -2.729 5.66 9.797 1 93.88 72 ALA B O 1
ATOM 1346 N N . GLU B 1 73 ? -2.268 3.771 10.898 1 94.44 73 GLU B N 1
ATOM 1347 C CA . GLU B 1 73 ? -2.287 2.938 9.703 1 94.44 73 GLU B CA 1
ATOM 1348 C C . GLU B 1 73 ? -3.105 1.669 9.922 1 94.44 73 GLU B C 1
ATOM 1350 O O . GLU B 1 73 ? -3.016 1.045 10.984 1 94.44 73 GLU B O 1
ATOM 1355 N N . LEU B 1 74 ? -3.879 1.334 8.969 1 94.31 74 LEU B N 1
ATOM 1356 C CA . LEU B 1 74 ? -4.594 0.061 8.938 1 94.31 74 LEU B CA 1
ATOM 1357 C C . LEU B 1 74 ? -4.312 -0.685 7.633 1 94.31 74 LEU B C 1
ATOM 1359 O O . LEU B 1 74 ? -4.195 -0.067 6.57 1 94.31 74 LEU B O 1
ATOM 1363 N N . ARG B 1 75 ? -4.168 -1.999 7.781 1 94.56 75 ARG B N 1
ATOM 1364 C CA . ARG B 1 75 ? -3.951 -2.85 6.617 1 94.56 75 ARG B CA 1
ATOM 1365 C C . ARG B 1 75 ? -4.801 -4.113 6.695 1 94.56 75 ARG B C 1
ATOM 1367 O O . ARG B 1 75 ? -4.898 -4.738 7.754 1 94.56 75 ARG B O 1
ATOM 1374 N N . HIS B 1 76 ? -5.387 -4.453 5.668 1 95.25 76 HIS B N 1
ATOM 1375 C CA . HIS B 1 76 ? -6.102 -5.723 5.566 1 95.25 76 HIS B CA 1
ATOM 1376 C C . HIS B 1 76 ? -5.73 -6.461 4.285 1 95.25 76 HIS B C 1
ATOM 1378 O O . HIS B 1 76 ? -5.691 -5.863 3.207 1 95.25 76 HIS B O 1
ATOM 1384 N N . VAL B 1 77 ? -5.363 -7.738 4.426 1 93.12 77 VAL B N 1
ATOM 1385 C CA . VAL B 1 77 ? -5.078 -8.609 3.289 1 93.12 77 VAL B CA 1
ATOM 1386 C C . VAL B 1 77 ? -6.18 -9.656 3.152 1 93.12 77 VAL B C 1
ATOM 1388 O O . VAL B 1 77 ? -6.488 -10.375 4.109 1 93.12 77 VAL B O 1
ATOM 1391 N N . TYR B 1 78 ? -6.758 -9.609 2.068 1 94.62 78 TYR B N 1
ATOM 1392 C CA . TYR B 1 78 ? -7.738 -10.633 1.716 1 94.62 78 TYR B CA 1
ATOM 1393 C C . TYR B 1 78 ? -7.195 -11.562 0.641 1 94.62 78 TYR B C 1
ATOM 1395 O O . TYR B 1 78 ? -6.512 -11.117 -0.285 1 94.62 78 TYR B O 1
ATOM 1403 N N . GLN B 1 79 ? -7.473 -12.875 0.805 1 91.19 79 GLN B N 1
ATOM 1404 C CA . GLN B 1 79 ? -6.984 -13.836 -0.181 1 91.19 79 GLN B CA 1
ATOM 1405 C C . GLN B 1 79 ? -8.016 -14.938 -0.434 1 91.19 79 GLN B C 1
ATOM 1407 O O . GLN B 1 79 ? -8.648 -15.43 0.503 1 91.19 79 GLN B O 1
ATOM 1412 N N . ASN B 1 80 ? -8.242 -15.219 -1.632 1 89.5 80 ASN B N 1
ATOM 1413 C CA . ASN B 1 80 ? -8.922 -16.453 -2.021 1 89.5 80 ASN B CA 1
ATOM 1414 C C . ASN B 1 80 ? -8.117 -17.219 -3.061 1 89.5 80 ASN B C 1
ATOM 1416 O O . ASN B 1 80 ? -6.91 -17.031 -3.195 1 89.5 80 ASN B O 1
ATOM 1420 N N . ASP B 1 81 ? -8.695 -18.156 -3.809 1 85.38 81 ASP B N 1
ATOM 1421 C CA . ASP B 1 81 ? -7.949 -19.016 -4.723 1 85.38 81 ASP B CA 1
ATOM 1422 C C . ASP B 1 81 ? -7.453 -18.219 -5.934 1 85.38 81 ASP B C 1
ATOM 1424 O O . ASP B 1 81 ? -6.492 -18.625 -6.59 1 85.38 81 ASP B O 1
ATOM 1428 N N . ASP B 1 82 ? -8.07 -17.031 -6.199 1 86.69 82 ASP B N 1
ATOM 1429 C CA . ASP B 1 82 ? -7.809 -16.359 -7.465 1 86.69 82 ASP B CA 1
ATOM 1430 C C . ASP B 1 82 ? -7.145 -15 -7.238 1 86.69 82 ASP B C 1
ATOM 1432 O O . ASP B 1 82 ? -6.449 -14.492 -8.117 1 86.69 82 ASP B O 1
ATOM 1436 N N . ILE B 1 83 ? -7.434 -14.43 -6.094 1 89.88 83 ILE B N 1
ATOM 1437 C CA . ILE B 1 83 ? -6.969 -13.055 -5.961 1 89.88 83 ILE B CA 1
ATOM 1438 C C . ILE B 1 83 ? -6.367 -12.844 -4.574 1 89.88 83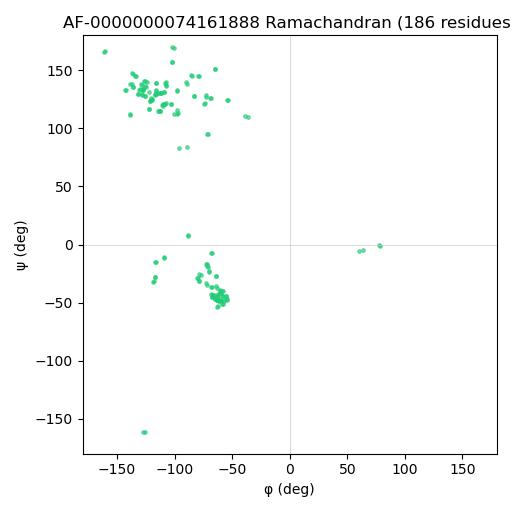 ILE B C 1
ATOM 1440 O O . ILE B 1 83 ? -6.77 -13.5 -3.607 1 89.88 83 ILE B O 1
ATOM 1444 N N . ILE B 1 84 ? -5.41 -12.008 -4.543 1 91.44 84 ILE B N 1
ATOM 1445 C CA . ILE B 1 84 ? -4.961 -11.375 -3.311 1 91.44 84 ILE B CA 1
ATOM 1446 C C . ILE B 1 84 ? -5.289 -9.883 -3.348 1 91.44 84 ILE B C 1
ATOM 1448 O O . ILE B 1 84 ? -5.066 -9.219 -4.359 1 91.44 84 ILE B O 1
ATOM 1452 N N . CYS B 1 85 ? -5.902 -9.383 -2.311 1 94.38 85 CYS B N 1
ATOM 1453 C CA . CYS B 1 85 ? -6.203 -7.957 -2.195 1 94.38 85 CYS B CA 1
ATOM 1454 C C . CYS B 1 85 ? -5.535 -7.355 -0.966 1 94.38 85 CYS B C 1
ATOM 1456 O O . CYS B 1 85 ? -5.676 -7.879 0.141 1 94.38 85 CYS B O 1
ATOM 1458 N N . ILE B 1 86 ? -4.805 -6.344 -1.201 1 94.81 86 ILE B N 1
ATOM 1459 C CA . ILE B 1 86 ? -4.168 -5.602 -0.119 1 94.81 86 ILE B CA 1
ATOM 1460 C C . ILE B 1 86 ? -4.785 -4.207 -0.018 1 94.81 86 ILE B C 1
ATOM 1462 O O . ILE B 1 86 ? -4.672 -3.402 -0.945 1 94.81 86 ILE B O 1
ATOM 1466 N N . ALA B 1 87 ? -5.426 -3.971 1.051 1 96.44 87 ALA B N 1
ATOM 1467 C CA . ALA B 1 87 ? -5.988 -2.656 1.337 1 96.44 87 ALA B CA 1
ATOM 1468 C C . ALA B 1 87 ? -5.207 -1.951 2.441 1 96.44 87 ALA B C 1
ATOM 1470 O O . ALA B 1 87 ? -5.035 -2.498 3.535 1 96.44 87 ALA B O 1
ATOM 1471 N N . ASN B 1 88 ? -4.723 -0.851 2.09 1 95.94 88 ASN B N 1
ATOM 1472 C CA . ASN B 1 88 ? -3.99 -0.021 3.039 1 95.94 88 ASN B CA 1
ATOM 1473 C C . ASN B 1 88 ? -4.703 1.305 3.293 1 95.94 88 ASN B C 1
ATOM 1475 O O . ASN B 1 88 ? -5.207 1.932 2.359 1 95.94 88 ASN B O 1
ATOM 1479 N N . LEU B 1 89 ? -4.695 1.68 4.52 1 96.06 89 LEU B N 1
ATOM 1480 C CA . LEU B 1 89 ? -5.23 2.977 4.922 1 96.06 89 LEU B CA 1
ATOM 1481 C C . LEU B 1 89 ? -4.238 3.721 5.812 1 96.06 89 LEU B C 1
ATOM 1483 O O . LEU B 1 89 ? -3.664 3.135 6.73 1 96.06 89 LEU B O 1
ATOM 1487 N N . TYR B 1 90 ? -4.047 4.996 5.473 1 94.25 90 TYR B N 1
ATOM 1488 C CA . TYR B 1 90 ? -3.24 5.883 6.305 1 94.25 90 TYR B CA 1
ATOM 1489 C C . TYR B 1 90 ? -4.047 7.094 6.754 1 94.25 90 TYR B C 1
ATOM 1491 O O . TYR B 1 90 ? -4.578 7.836 5.922 1 94.25 90 TYR B O 1
ATOM 1499 N N . ALA B 1 91 ? -4.195 7.145 7.988 1 94.5 91 ALA B N 1
ATOM 1500 C CA . ALA B 1 91 ? -4.75 8.359 8.578 1 94.5 91 ALA B CA 1
ATOM 1501 C C . ALA B 1 91 ? -3.641 9.266 9.102 1 94.5 91 ALA B C 1
ATOM 1503 O O . ALA B 1 91 ? -3 8.953 10.109 1 94.5 91 ALA B O 1
ATOM 1504 N N . VAL B 1 92 ? -3.449 10.383 8.516 1 93.44 92 VAL B N 1
ATOM 1505 C CA . VAL B 1 92 ? -2.318 11.258 8.805 1 93.44 92 VAL B CA 1
ATOM 1506 C C . VAL B 1 92 ? -2.809 12.516 9.516 1 93.44 92 VAL B C 1
ATOM 1508 O O . VAL B 1 92 ? -3.592 13.289 8.961 1 93.44 92 VAL B O 1
ATOM 1511 N N . TYR B 1 93 ? -2.287 12.664 10.711 1 91.5 93 TYR B N 1
ATOM 1512 C CA . TYR B 1 93 ? -2.682 13.805 11.523 1 91.5 93 TYR B CA 1
ATOM 1513 C C . TYR B 1 93 ? -2.055 15.086 11 1 91.5 93 TYR B C 1
ATOM 1515 O O . TYR B 1 93 ? -0.846 15.148 10.766 1 91.5 93 TYR B O 1
ATOM 1523 N N . TYR B 1 94 ? -2.836 16.078 10.641 1 80.81 94 TYR B N 1
ATOM 1524 C CA . TYR B 1 94 ? -2.266 17.359 10.242 1 80.81 94 TYR B CA 1
ATOM 1525 C C . TYR B 1 94 ? -2.635 18.469 11.227 1 80.81 94 TYR B C 1
ATOM 1527 O O . TYR B 1 94 ? -3.734 18.453 11.789 1 80.81 94 TYR B O 1
ATOM 1535 N N . TYR B 1 95 ? -1.634 19.016 11.906 1 67.44 95 TYR B N 1
ATOM 1536 C CA . TYR B 1 95 ? -1.752 20.047 12.938 1 67.44 95 TYR B CA 1
ATOM 1537 C C . TYR B 1 95 ? -2.391 21.312 12.367 1 67.44 95 TYR B C 1
ATOM 1539 O O . TYR B 1 95 ? -2.221 21.625 11.188 1 67.44 95 TYR B O 1
#

InterPro domains:
  IPR005334 Dynein light chain Tctex-1-like [PF03645] (1-90)
  IPR005334 Dynein light chain Tctex-1-like [PTHR21255] (2-95)
  IPR038586 Tctex-1-like superfamily [G3DSA:3.30.1140.40] (1-93)

Nearest PDB structures (foldseek):
  8j07-assembly1_l7  TM=8.654E-01  e=6.717E-09  Homo sapiens
  8glv-assembly1_AS  TM=8.762E-01  e=1.848E-08  Chlamydomonas reinhardtii
  8j07-assembly1_r7  TM=8.649E-01  e=7.623E-09  Homo sapiens
  8glv-assembly1_Lr  TM=8.705E-01  e=1.187E-08  Chlamydomonas reinhardtii
  8bwy-assembly1_N  TM=8.469E-01  e=1.848E-08  Chlamydomonas reinhardtii